Protein AF-A0A6G1CL90-F1 (afdb_monomer)

Foldseek 3Di:
DCVVVVHDDPVVPDDDPDQWDDDPQWIQHPVGIHGDVVLVVCLVPQPDDPALVSLVVSCVSVVVVVVVPPPVCVVCVVSPVPSCDDDDDDPPDPQDPDWQQEKEWEKDAPADQDPQFGIWIWIATSHVRDIDTFTDHPPDALVNVVVSCCVPRCVPPNQHQEYEYEPPCSCVDPVNVVVCVVRNYHYHYDPHDDPPPDDDDDD

Nearest PDB structures (foldseek):
  3o4n-assembly1_B  TM=8.618E-01  e=1.257E-06  Rous sarcoma virus
  5ejk-assembly1_B  TM=8.607E-01  e=2.686E-06  Rous sarcoma virus - Prague C
  5ejk-assembly1_H  TM=5.866E-01  e=5.656E-08  Rous sarcoma virus - Prague C
  1asu-assembly1_A-2  TM=7.132E-01  e=1.339E-06  Avian sarcoma virus
  7pel-assembly1_E  TM=7.605E-01  e=3.376E-05  Simian T-lymphotropic virus 1

Mean predicted aligned error: 16.3 Å

Secondary structure (DSSP, 8-state):
-TGGGT----GGG---S-SEEEETTEEEETTEEEE-HHHHHHHHTPPP--SHHHHHHHHHHHHHTGGGSTTHHHHHHHHHHSS---SSS-PPP----STTSEEEEEEE-S---BTTB-EEEEEEETTT--EEEEEE-SS--HHHHHHHHIIIIIHHH---SEEEE---HHHHSHHHHHHHHHTTPEEEEPPP-----------

Sequence (203 aa):
MLRQHRLFVKRSKCAFGVDSVSYLGHIISEAGVAMDPAKVQAIHDWPQLRSARAVRGFLGLAGYYRKFVHNYGSIAAPLTSEHLHPAGLLLPLPIPTTVWTDVGLDFVEALPRVRGKSVILTVVDRFSKYCHFIPLAHPYTAESVAQAFFADIVRLHGVPQSMVSDRDPIFTSTFWRELMRLMGTRLHMTSAFHPQYNAGMQH

Structure (mmCIF, N/CA/C/O backbone):
data_AF-A0A6G1CL90-F1
#
_entry.id   AF-A0A6G1CL90-F1
#
loop_
_atom_site.group_PDB
_atom_site.id
_atom_site.type_symbol
_atom_site.label_atom_id
_atom_site.label_alt_id
_atom_site.label_comp_id
_atom_site.label_asym_id
_atom_site.label_entity_id
_atom_site.label_seq_id
_atom_site.pdbx_PDB_ins_code
_atom_site.Cartn_x
_atom_site.Cartn_y
_atom_site.Cartn_z
_atom_site.occupancy
_atom_site.B_iso_or_equiv
_atom_site.auth_seq_id
_atom_site.auth_comp_id
_atom_site.auth_asym_id
_atom_site.auth_atom_id
_atom_site.pdbx_PDB_model_num
ATOM 1 N N . MET A 1 1 ? -16.249 26.151 -22.203 1.00 47.47 1 MET A N 1
ATOM 2 C CA . MET A 1 1 ? -16.216 25.085 -21.173 1.00 47.47 1 MET A CA 1
ATOM 3 C C . MET A 1 1 ? -15.217 25.317 -20.027 1.00 47.47 1 MET A C 1
ATOM 5 O O . MET A 1 1 ? -15.683 25.562 -18.923 1.00 47.47 1 MET A O 1
ATOM 9 N N . LEU A 1 2 ? -13.886 25.304 -20.231 1.00 44.62 2 LEU A N 1
ATOM 10 C CA . LEU A 1 2 ? -12.898 25.424 -19.125 1.00 44.62 2 LEU A CA 1
ATOM 11 C C . LEU A 1 2 ? -12.907 26.791 -18.404 1.00 44.62 2 LEU A C 1
ATOM 13 O O . LEU A 1 2 ? -12.882 26.851 -17.177 1.00 44.62 2 LEU A O 1
ATOM 17 N N . ARG A 1 3 ? -13.034 27.896 -19.157 1.00 47.84 3 ARG A N 1
ATOM 18 C CA . ARG A 1 3 ? -13.137 29.261 -18.596 1.00 47.84 3 ARG A CA 1
ATOM 19 C C . ARG A 1 3 ? -14.436 29.522 -17.822 1.00 47.84 3 ARG A C 1
ATOM 21 O O . ARG A 1 3 ? -14.415 30.293 -16.873 1.00 47.84 3 ARG A O 1
ATOM 28 N N . GLN A 1 4 ? -15.535 28.854 -18.184 1.00 54.91 4 GLN A N 1
ATOM 29 C CA . GLN A 1 4 ? -16.827 28.990 -17.492 1.00 54.91 4 GLN A CA 1
ATOM 30 C C . GLN A 1 4 ? -16.819 28.370 -16.086 1.00 54.91 4 GLN A C 1
ATOM 32 O O . GLN A 1 4 ? -17.609 28.779 -15.248 1.00 54.91 4 GLN A O 1
ATOM 37 N N . HIS A 1 5 ? -15.895 27.442 -15.809 1.00 50.50 5 HIS A N 1
ATOM 38 C CA . HIS A 1 5 ? -15.769 26.763 -14.513 1.00 50.50 5 HIS A CA 1
ATOM 39 C C . HIS A 1 5 ? -14.530 27.210 -13.716 1.00 50.50 5 HIS A C 1
ATOM 41 O O . HIS A 1 5 ? -14.128 26.530 -12.777 1.00 50.50 5 HIS A O 1
ATOM 47 N N . ARG A 1 6 ? -13.894 28.335 -14.093 1.00 49.59 6 ARG A N 1
ATOM 48 C CA . ARG A 1 6 ? -12.658 28.861 -13.466 1.00 49.59 6 ARG A CA 1
ATOM 49 C C . ARG A 1 6 ? -11.524 27.823 -13.351 1.00 49.59 6 ARG A C 1
ATOM 51 O O . ARG A 1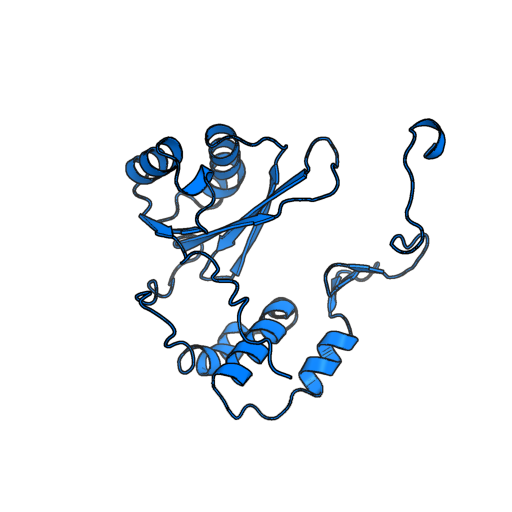 6 ? -10.725 27.872 -12.420 1.00 49.59 6 ARG A O 1
ATOM 58 N N . LEU A 1 7 ? -11.430 26.893 -14.303 1.00 42.41 7 LEU A N 1
ATOM 59 C CA . LEU A 1 7 ? -10.340 25.919 -14.365 1.00 42.41 7 LEU A CA 1
ATOM 60 C C . LEU A 1 7 ? -9.183 26.499 -15.186 1.00 42.41 7 LEU A C 1
ATOM 62 O O . LEU A 1 7 ? -9.343 26.824 -16.365 1.00 42.41 7 LEU A O 1
ATOM 66 N N . PHE A 1 8 ? -8.012 26.626 -14.560 1.00 49.09 8 PHE A N 1
ATOM 67 C CA . PHE A 1 8 ? -6.801 27.159 -15.184 1.00 49.09 8 PHE A CA 1
ATOM 68 C C . PHE A 1 8 ? -5.861 26.016 -15.576 1.00 49.09 8 PHE A C 1
ATOM 70 O O . PHE A 1 8 ? -5.347 25.290 -14.729 1.00 49.09 8 PHE A O 1
ATOM 77 N N . VAL A 1 9 ? -5.634 25.857 -16.880 1.00 42.56 9 VAL A N 1
ATOM 78 C CA . VAL A 1 9 ? -4.706 24.861 -17.429 1.00 42.56 9 VAL A CA 1
ATOM 79 C C . VAL A 1 9 ? -3.292 25.431 -17.416 1.00 42.56 9 VAL A C 1
ATOM 81 O O . VAL A 1 9 ? -3.012 26.437 -18.071 1.00 42.56 9 VAL A O 1
ATOM 84 N N . LYS A 1 10 ? -2.368 24.761 -16.721 1.00 45.81 10 LYS A N 1
ATOM 85 C CA . LYS A 1 10 ? -0.936 25.045 -16.840 1.00 45.81 10 LYS A CA 1
ATOM 86 C C . LYS A 1 10 ? -0.426 24.404 -18.130 1.00 45.81 10 LYS A C 1
ATOM 88 O O . LYS A 1 10 ? -0.060 23.236 -18.131 1.00 45.81 10 LYS A O 1
ATOM 93 N N . ARG A 1 11 ? -0.406 25.171 -19.226 1.00 49.81 11 ARG A N 1
ATOM 94 C CA . ARG A 1 11 ? -0.031 24.682 -20.570 1.00 49.81 11 ARG A CA 1
ATOM 95 C C . ARG A 1 11 ? 1.300 23.921 -20.607 1.00 49.81 11 ARG A C 1
ATOM 97 O O . ARG A 1 11 ? 1.400 22.945 -21.328 1.00 49.81 11 ARG A O 1
ATOM 104 N N . SER A 1 12 ? 2.280 24.292 -19.781 1.00 48.69 12 SER A N 1
ATOM 105 C CA . SER A 1 12 ? 3.572 23.590 -19.699 1.00 48.69 12 SER A CA 1
ATOM 106 C C . SER A 1 12 ? 3.524 22.197 -19.058 1.00 48.69 12 SER A C 1
ATOM 108 O O . SER A 1 12 ? 4.535 21.507 -19.036 1.00 48.69 12 SER A O 1
ATOM 110 N N . LYS A 1 13 ? 2.377 21.783 -18.510 1.00 49.31 13 LYS A N 1
ATOM 111 C CA . LYS A 1 13 ? 2.163 20.459 -17.907 1.00 49.31 13 LYS A CA 1
ATOM 112 C C . LYS A 1 13 ? 1.062 19.654 -18.602 1.00 49.31 13 LYS A C 1
ATOM 114 O O . LYS A 1 13 ? 0.668 18.611 -18.090 1.00 49.31 13 LYS A O 1
ATOM 119 N N . CYS A 1 14 ? 0.530 20.140 -19.721 1.00 45.25 14 CYS A N 1
ATOM 120 C CA . CYS A 1 14 ? -0.578 19.496 -20.412 1.00 45.25 14 CYS A CA 1
ATOM 121 C C . CYS A 1 14 ? -0.230 19.320 -21.888 1.00 45.25 14 CYS A C 1
ATOM 123 O O . CYS A 1 14 ? -0.003 20.304 -22.586 1.00 45.25 14 CYS A O 1
ATOM 125 N N . ALA A 1 15 ? -0.225 18.073 -22.350 1.00 57.81 15 ALA A N 1
ATOM 126 C CA . ALA A 1 15 ? 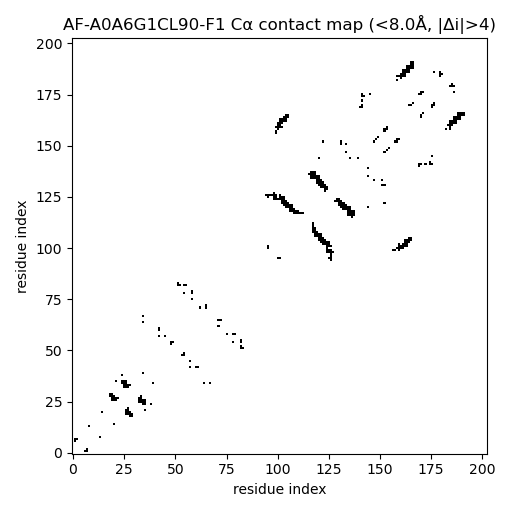-0.153 17.740 -23.763 1.00 57.81 15 ALA A CA 1
ATOM 127 C C . ALA A 1 15 ? -1.570 17.421 -24.259 1.00 57.81 15 ALA A C 1
ATOM 129 O O . ALA A 1 15 ? -2.297 16.669 -23.612 1.00 57.81 15 ALA A O 1
ATOM 130 N N . PHE A 1 16 ? -1.978 18.029 -25.3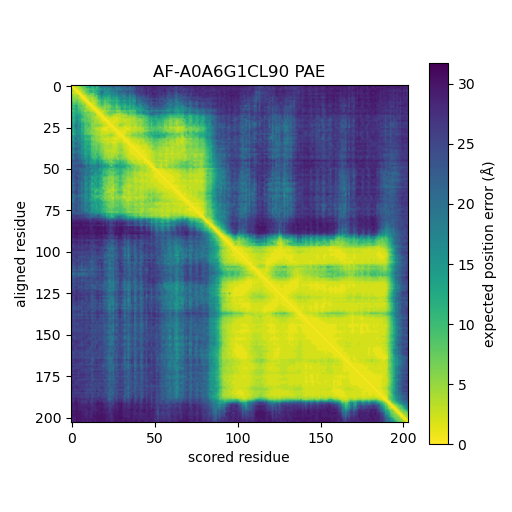71 1.00 65.50 16 PHE A N 1
ATOM 131 C CA . PHE A 1 16 ? -3.291 17.827 -25.984 1.00 65.50 16 PHE A CA 1
ATOM 132 C C . PHE A 1 16 ? -3.097 17.476 -27.456 1.00 65.50 16 PHE A C 1
ATOM 134 O O . PHE A 1 16 ? -2.276 18.111 -28.111 1.00 65.50 16 PHE A O 1
ATOM 141 N N . GLY A 1 17 ? -3.859 16.502 -27.964 1.00 58.53 17 GLY A N 1
ATOM 142 C CA . GLY A 1 17 ? -3.786 16.089 -29.372 1.00 58.53 17 GLY A CA 1
ATOM 143 C C . GLY A 1 17 ? -2.435 15.490 -29.772 1.00 58.53 17 GLY A C 1
ATOM 144 O O . GLY A 1 17 ? -1.981 15.730 -30.882 1.00 58.53 17 GLY A O 1
ATOM 145 N N . VAL A 1 18 ? -1.775 14.781 -28.852 1.00 67.00 18 VAL A N 1
ATOM 146 C CA . VAL A 1 18 ? -0.500 14.096 -29.098 1.00 67.00 18 VAL A CA 1
ATOM 147 C C . VAL A 1 18 ? -0.717 12.588 -29.129 1.00 67.00 18 VAL A C 1
ATOM 149 O O . VAL A 1 18 ? -1.474 12.062 -28.314 1.00 67.00 18 VAL A O 1
ATOM 152 N N . ASP A 1 19 ? -0.013 11.898 -30.023 1.00 70.19 19 ASP A N 1
ATOM 153 C CA . ASP A 1 19 ? -0.125 10.439 -30.190 1.00 70.19 19 ASP A CA 1
ATOM 154 C C . ASP A 1 19 ? 0.569 9.657 -29.063 1.00 70.19 19 ASP A C 1
ATOM 156 O O . ASP A 1 19 ? 0.353 8.459 -28.874 1.00 70.19 19 ASP A O 1
ATOM 160 N N . SER A 1 20 ? 1.416 10.339 -28.285 1.00 68.44 20 SER A N 1
ATOM 161 C CA . SER A 1 20 ? 2.041 9.787 -27.088 1.00 68.44 20 SER A CA 1
ATOM 162 C C . SER A 1 20 ? 2.334 10.863 -26.041 1.00 68.44 20 SER A C 1
ATOM 164 O O . SER A 1 20 ? 2.584 12.026 -26.367 1.00 68.44 20 SER A O 1
ATOM 166 N N . VAL A 1 21 ? 2.306 10.483 -24.762 1.00 75.00 21 VAL A N 1
ATOM 167 C CA . VAL A 1 21 ? 2.607 11.378 -23.636 1.00 75.00 21 VAL A CA 1
ATOM 168 C C . VAL A 1 21 ? 3.487 10.683 -22.599 1.00 75.00 21 VAL A C 1
ATOM 170 O O . VAL A 1 21 ? 3.255 9.526 -22.251 1.00 75.00 21 VAL A O 1
ATOM 173 N N . SER A 1 22 ? 4.490 11.399 -22.080 1.00 61.56 22 SER A N 1
ATOM 174 C CA . SER A 1 22 ? 5.247 10.940 -20.911 1.00 61.56 22 SER A CA 1
ATOM 175 C C . SER A 1 22 ? 4.424 11.170 -19.646 1.00 61.56 22 SER A C 1
ATOM 177 O O . SER A 1 22 ? 4.001 12.292 -19.353 1.00 61.56 22 SER A O 1
ATOM 179 N N . TYR A 1 23 ? 4.181 10.104 -18.892 1.00 60.88 23 TYR A N 1
ATOM 180 C CA . TYR A 1 23 ? 3.419 10.139 -17.655 1.00 60.88 23 TYR A CA 1
ATOM 181 C C . TYR A 1 23 ? 4.019 9.168 -16.645 1.00 60.88 23 TYR A C 1
ATOM 183 O O . TYR A 1 23 ? 4.091 7.969 -16.900 1.00 60.88 23 TYR A O 1
ATOM 191 N N . LEU A 1 24 ? 4.454 9.705 -15.497 1.00 66.38 24 LEU A N 1
ATOM 192 C CA . LEU A 1 24 ? 5.069 8.945 -14.402 1.00 66.38 24 LEU A CA 1
ATOM 193 C C . LEU A 1 24 ? 6.126 7.951 -14.921 1.00 66.38 24 LEU A C 1
ATOM 195 O O . LEU A 1 24 ? 5.971 6.754 -14.745 1.00 66.38 24 LEU A O 1
ATOM 199 N N . GLY A 1 25 ? 7.157 8.424 -15.631 1.00 62.66 25 GLY A N 1
ATOM 200 C CA . GLY A 1 25 ? 8.274 7.574 -16.082 1.00 62.66 25 GLY A CA 1
ATOM 201 C C . GLY A 1 25 ? 7.930 6.519 -17.145 1.00 62.66 25 GLY A C 1
ATOM 202 O O . GLY A 1 25 ? 8.743 5.626 -17.402 1.00 62.66 25 GLY A O 1
ATOM 203 N N . HIS A 1 26 ? 6.750 6.611 -17.757 1.00 69.12 26 HIS A N 1
ATOM 204 C CA . HIS A 1 26 ? 6.289 5.764 -18.852 1.00 69.12 26 HIS A CA 1
ATOM 205 C C . HIS A 1 26 ? 5.840 6.611 -20.041 1.00 69.12 26 HIS A C 1
ATOM 207 O O . HIS A 1 26 ? 5.452 7.766 -19.872 1.00 69.12 26 HIS A O 1
ATOM 213 N N . ILE A 1 27 ? 5.836 6.014 -21.230 1.00 74.88 27 ILE A N 1
ATOM 214 C CA . ILE A 1 27 ? 5.185 6.583 -22.412 1.00 74.88 27 ILE A CA 1
ATOM 215 C C . ILE A 1 27 ? 3.822 5.921 -22.559 1.00 74.88 27 ILE A C 1
ATOM 217 O O . ILE A 1 27 ? 3.728 4.697 -22.554 1.00 74.88 27 ILE A O 1
ATOM 221 N N . ILE A 1 28 ? 2.768 6.719 -22.664 1.00 74.75 28 ILE A N 1
ATOM 222 C CA . ILE A 1 28 ? 1.410 6.239 -22.920 1.00 74.75 28 ILE A CA 1
ATOM 223 C C . ILE A 1 28 ? 1.045 6.633 -24.348 1.00 74.75 28 ILE A C 1
ATOM 225 O O . ILE A 1 28 ? 1.108 7.817 -24.679 1.00 74.75 28 ILE A O 1
ATOM 229 N N . SER A 1 29 ? 0.677 5.656 -25.172 1.00 76.06 29 SER A N 1
ATOM 230 C CA . SER A 1 29 ? 0.197 5.840 -26.546 1.00 76.06 29 SER A CA 1
ATOM 231 C C . SER A 1 29 ? -0.987 4.913 -26.838 1.00 76.06 29 SER A C 1
ATOM 233 O O . SER A 1 29 ? -1.404 4.130 -25.981 1.00 76.06 29 SER A O 1
ATOM 235 N N . GLU A 1 30 ? -1.524 4.975 -28.058 1.00 60.62 30 GLU A N 1
ATOM 236 C CA . GLU A 1 30 ? -2.559 4.043 -28.531 1.00 60.62 30 GLU A CA 1
ATOM 237 C C . GLU A 1 30 ? -2.104 2.572 -28.470 1.00 60.62 30 GLU A C 1
ATOM 239 O O . GLU A 1 30 ? -2.900 1.684 -28.175 1.00 60.62 30 GLU A O 1
ATOM 244 N N . ALA A 1 31 ? -0.804 2.313 -28.646 1.00 66.31 31 ALA A N 1
ATOM 245 C CA . ALA A 1 31 ? -0.214 0.978 -28.531 1.00 66.31 31 ALA A CA 1
ATOM 246 C C . ALA A 1 31 ? -0.094 0.476 -27.075 1.00 66.31 31 ALA A C 1
ATOM 248 O O . ALA A 1 31 ? 0.310 -0.664 -26.842 1.00 66.31 31 ALA A O 1
ATOM 249 N N . GLY A 1 32 ? -0.434 1.312 -26.088 1.00 69.75 32 GLY A N 1
ATOM 250 C CA . GLY A 1 32 ? -0.415 0.986 -24.667 1.00 69.75 32 GLY A CA 1
ATOM 251 C C . GLY A 1 32 ? 0.657 1.741 -23.880 1.00 69.75 32 GLY A C 1
ATOM 252 O O . GLY A 1 32 ? 1.065 2.850 -24.221 1.00 69.75 32 GLY A O 1
ATOM 253 N N . VAL A 1 33 ? 1.083 1.149 -22.762 1.00 75.31 33 VAL A N 1
ATOM 254 C CA . VAL A 1 33 ? 2.095 1.737 -21.872 1.00 75.31 33 VAL A CA 1
ATOM 255 C C . VAL A 1 33 ? 3.460 1.164 -22.228 1.00 75.31 33 VAL A C 1
ATOM 257 O O . VAL A 1 33 ? 3.632 -0.048 -22.193 1.00 75.31 33 VAL A O 1
ATOM 260 N N . ALA A 1 34 ? 4.440 2.019 -22.492 1.00 74.06 34 ALA A N 1
ATOM 261 C CA . ALA A 1 34 ? 5.821 1.660 -22.783 1.00 74.06 34 ALA A CA 1
ATOM 262 C C . ALA A 1 34 ? 6.794 2.262 -21.753 1.00 74.06 34 ALA A C 1
ATOM 264 O O . ALA A 1 34 ? 6.453 3.149 -20.960 1.00 74.06 34 ALA A O 1
ATOM 265 N N . MET A 1 35 ? 8.025 1.752 -21.736 1.00 75.25 35 MET A N 1
ATOM 266 C CA . MET A 1 35 ? 9.107 2.325 -20.934 1.00 75.25 35 MET A CA 1
ATOM 267 C C . MET A 1 35 ? 9.535 3.676 -21.507 1.00 75.25 35 MET A C 1
ATOM 269 O O . MET A 1 35 ? 9.551 3.850 -22.722 1.00 75.25 35 MET A O 1
ATOM 273 N N . ASP A 1 36 ? 9.899 4.619 -20.639 1.00 76.75 36 ASP A N 1
ATOM 274 C CA . ASP A 1 36 ? 10.521 5.869 -21.076 1.00 76.75 36 ASP A CA 1
ATOM 275 C C . ASP A 1 36 ? 11.903 5.568 -21.695 1.00 76.75 36 ASP A C 1
ATOM 277 O O . ASP A 1 36 ? 12.772 5.045 -20.986 1.00 76.75 36 ASP A O 1
ATOM 281 N N . PRO A 1 37 ? 12.136 5.884 -22.986 1.00 72.88 37 PRO A N 1
ATOM 282 C CA . PRO A 1 37 ? 13.404 5.608 -23.658 1.00 72.88 37 PRO A CA 1
ATOM 283 C C . PRO A 1 37 ? 14.615 6.203 -22.937 1.00 72.88 37 PRO A C 1
ATOM 285 O O . PRO A 1 37 ? 15.663 5.567 -22.894 1.00 72.88 37 PRO A O 1
ATOM 288 N N . ALA A 1 38 ? 14.479 7.370 -22.297 1.00 69.38 38 ALA A N 1
ATOM 289 C CA . ALA A 1 38 ? 15.574 7.989 -21.551 1.00 69.38 38 ALA A CA 1
ATOM 290 C C . ALA A 1 38 ? 15.954 7.172 -20.306 1.00 69.38 38 ALA A C 1
ATOM 292 O O . ALA A 1 38 ? 17.115 7.119 -19.904 1.00 69.38 38 ALA A O 1
ATOM 293 N N . LYS A 1 39 ? 14.977 6.501 -19.691 1.00 67.69 39 LYS A N 1
ATOM 294 C CA . LYS A 1 39 ? 15.192 5.642 -18.522 1.00 67.69 39 LYS A CA 1
ATOM 295 C C . LYS A 1 39 ? 15.719 4.265 -18.916 1.00 67.69 39 LYS A C 1
ATOM 297 O O . LYS A 1 39 ? 16.541 3.720 -18.186 1.00 67.69 39 LYS A O 1
ATOM 302 N N . VAL A 1 40 ? 15.306 3.743 -20.073 1.00 72.50 40 VAL A N 1
ATOM 303 C CA . VAL A 1 40 ? 15.911 2.548 -20.685 1.00 72.50 40 VAL A CA 1
ATOM 304 C C . VAL A 1 40 ? 17.377 2.815 -21.021 1.00 72.50 40 VAL A C 1
ATOM 306 O O . VAL A 1 40 ? 18.241 2.020 -20.662 1.00 72.50 40 VAL A O 1
ATOM 309 N N . GLN A 1 41 ? 17.670 3.970 -21.618 1.00 70.62 41 GLN A N 1
ATOM 310 C CA . GLN A 1 41 ? 19.035 4.380 -21.928 1.00 70.62 41 GLN A CA 1
ATOM 311 C C . GLN A 1 41 ? 19.882 4.528 -20.658 1.00 70.62 41 GLN A C 1
ATOM 313 O O . GLN A 1 41 ? 21.000 4.035 -20.605 1.00 70.62 41 GLN A O 1
ATOM 318 N N . ALA A 1 42 ? 19.325 5.093 -19.583 1.00 68.50 42 ALA A N 1
ATOM 319 C CA . ALA A 1 42 ? 20.019 5.169 -18.297 1.00 68.50 42 ALA A CA 1
ATOM 320 C C . ALA A 1 42 ? 20.360 3.788 -17.702 1.00 68.50 42 ALA A C 1
ATOM 322 O O . ALA A 1 42 ? 21.370 3.663 -17.019 1.00 68.50 42 ALA A O 1
ATOM 323 N N . ILE A 1 43 ? 19.538 2.758 -17.944 1.00 69.31 43 ILE A N 1
ATOM 324 C CA . ILE A 1 43 ? 19.842 1.371 -17.550 1.00 69.31 43 ILE A CA 1
ATOM 325 C C . ILE A 1 43 ? 20.971 0.803 -18.416 1.00 69.31 43 ILE A C 1
ATOM 327 O O . ILE A 1 43 ? 21.853 0.129 -17.889 1.00 69.31 43 ILE A O 1
ATOM 331 N N . HIS A 1 44 ? 20.952 1.079 -19.721 1.00 71.69 44 HIS A N 1
ATOM 332 C CA . HIS A 1 44 ? 21.994 0.648 -20.654 1.00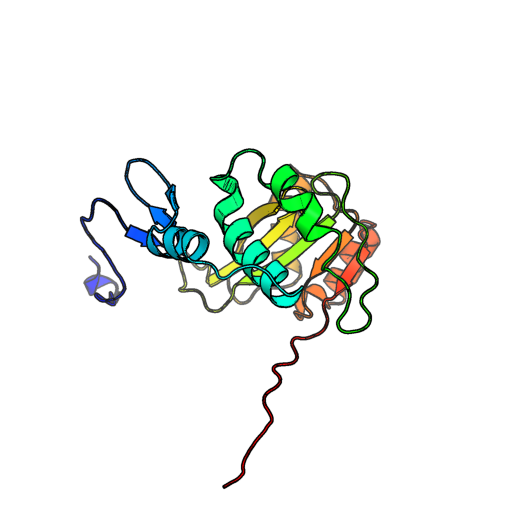 71.69 44 HIS A CA 1
ATOM 333 C C . HIS A 1 44 ? 23.355 1.283 -20.330 1.00 71.69 44 HIS A C 1
ATOM 335 O O . HIS A 1 44 ? 24.372 0.596 -20.300 1.00 71.69 44 HIS A O 1
ATOM 341 N N . ASP A 1 45 ? 23.361 2.575 -20.011 1.00 76.06 45 ASP A N 1
ATOM 342 C CA . ASP A 1 45 ? 24.571 3.351 -19.719 1.00 76.06 45 ASP A CA 1
ATOM 343 C C . ASP A 1 45 ? 24.985 3.263 -18.243 1.00 76.06 45 ASP A C 1
ATOM 345 O O . ASP A 1 45 ? 25.862 3.998 -17.777 1.00 76.06 45 ASP A O 1
ATOM 349 N N . TRP A 1 46 ? 24.334 2.385 -17.476 1.00 71.31 46 TRP A N 1
ATOM 350 C CA . TRP A 1 46 ? 24.566 2.287 -16.047 1.00 71.31 46 TRP A CA 1
ATOM 351 C C . TRP A 1 46 ? 26.001 1.814 -15.769 1.00 71.31 46 TRP A C 1
ATOM 353 O O . TRP A 1 46 ? 26.449 0.808 -16.327 1.00 71.31 46 TRP A O 1
ATOM 363 N N . PRO A 1 47 ? 26.745 2.497 -14.880 1.00 73.25 47 PRO A N 1
ATOM 364 C CA . PRO A 1 47 ? 28.126 2.135 -14.599 1.00 73.25 47 PRO A CA 1
ATOM 365 C C . PRO A 1 47 ? 28.215 0.748 -13.953 1.00 73.25 47 PRO A C 1
ATOM 367 O O . PRO A 1 47 ? 27.330 0.330 -13.203 1.00 73.25 47 PRO A O 1
ATOM 370 N N . GLN A 1 48 ? 29.326 0.048 -14.195 1.00 75.25 48 GLN A N 1
ATOM 371 C CA . GLN A 1 48 ? 29.558 -1.292 -13.657 1.00 75.25 48 GLN A CA 1
ATOM 372 C C . GLN A 1 48 ? 29.331 -1.335 -12.134 1.00 75.25 48 GLN A C 1
ATOM 374 O O . GLN A 1 48 ? 29.897 -0.544 -11.372 1.00 75.25 48 GLN A O 1
ATOM 379 N N . LEU A 1 49 ? 28.494 -2.272 -11.683 1.00 72.12 49 LEU A N 1
ATOM 380 C CA . LEU A 1 49 ? 28.054 -2.372 -10.292 1.00 72.12 49 LEU A CA 1
ATOM 381 C C . LEU A 1 49 ? 29.195 -2.880 -9.396 1.00 72.12 49 LEU A C 1
ATOM 383 O O . LEU A 1 49 ? 29.438 -4.078 -9.311 1.00 72.12 49 LEU A O 1
ATOM 387 N N . ARG A 1 50 ? 29.903 -1.965 -8.723 1.00 74.56 50 ARG A N 1
ATOM 388 C CA . ARG A 1 50 ? 31.041 -2.288 -7.831 1.00 74.56 50 ARG A CA 1
ATOM 389 C C . ARG A 1 50 ? 30.734 -2.166 -6.336 1.00 74.56 50 ARG A C 1
ATOM 391 O O . ARG A 1 50 ? 31.628 -2.313 -5.512 1.00 74.56 50 ARG A O 1
ATOM 398 N N . SER A 1 51 ? 29.493 -1.843 -5.965 1.00 64.88 51 SER A N 1
ATOM 399 C CA . SER A 1 51 ? 29.103 -1.693 -4.558 1.00 64.88 51 SER A CA 1
ATOM 400 C C . SER A 1 51 ? 27.647 -2.067 -4.306 1.00 64.88 51 SER A C 1
ATOM 402 O O . SER A 1 51 ? 26.787 -1.874 -5.166 1.00 64.88 51 SER A O 1
ATOM 404 N N . ALA A 1 52 ? 27.345 -2.488 -3.075 1.00 60.09 52 ALA A N 1
ATOM 405 C CA . ALA A 1 52 ? 25.980 -2.768 -2.625 1.00 60.09 52 ALA A CA 1
ATOM 406 C C . ALA A 1 52 ? 25.023 -1.576 -2.831 1.00 60.09 52 ALA A C 1
ATOM 408 O O . ALA A 1 52 ? 23.853 -1.753 -3.159 1.00 60.09 52 ALA A O 1
ATOM 409 N N . ARG A 1 53 ? 25.514 -0.337 -2.677 1.00 57.31 53 ARG A N 1
ATOM 410 C CA . ARG A 1 53 ? 24.728 0.881 -2.939 1.00 57.31 53 ARG A CA 1
ATOM 411 C C . ARG A 1 53 ? 24.381 1.022 -4.421 1.00 57.31 53 ARG A C 1
ATOM 413 O O . ARG A 1 53 ? 23.240 1.353 -4.732 1.00 57.31 53 ARG A O 1
ATOM 420 N N . ALA A 1 54 ? 25.337 0.754 -5.309 1.00 60.75 54 ALA A N 1
ATOM 421 C CA . ALA A 1 54 ? 25.111 0.785 -6.750 1.00 60.75 54 ALA A CA 1
ATOM 422 C C . ALA A 1 54 ? 24.122 -0.307 -7.182 1.00 60.75 54 ALA A C 1
ATOM 424 O O . ALA A 1 54 ? 23.203 -0.016 -7.944 1.00 60.75 54 ALA A O 1
ATOM 425 N N . VAL A 1 55 ? 24.248 -1.521 -6.630 1.00 70.75 55 VAL A N 1
ATOM 426 C CA . VAL A 1 55 ? 23.315 -2.632 -6.887 1.00 70.75 55 VAL A CA 1
ATOM 427 C C . VAL A 1 55 ? 21.898 -2.272 -6.444 1.00 70.75 55 VAL A C 1
ATOM 429 O O . VAL A 1 55 ? 20.958 -2.436 -7.214 1.00 70.75 55 VAL A O 1
ATOM 432 N N . ARG A 1 56 ? 21.724 -1.700 -5.245 1.00 68.00 56 ARG A N 1
ATOM 433 C CA . ARG A 1 56 ? 20.405 -1.251 -4.764 1.00 68.00 56 ARG A CA 1
ATOM 434 C C . ARG A 1 56 ? 19.801 -0.148 -5.637 1.00 68.00 56 ARG A C 1
ATOM 436 O O . ARG A 1 56 ? 18.610 -0.200 -5.929 1.00 68.00 56 ARG A O 1
ATOM 443 N N . GLY A 1 57 ? 20.607 0.823 -6.073 1.00 65.06 57 GLY A N 1
ATOM 444 C CA . GLY A 1 57 ? 20.160 1.878 -6.991 1.00 65.06 57 GLY A CA 1
ATOM 445 C C . GLY A 1 57 ? 19.705 1.321 -8.342 1.00 65.06 57 GLY A C 1
ATOM 446 O O . GLY A 1 57 ? 18.633 1.680 -8.828 1.00 65.06 57 GLY A O 1
ATOM 447 N N . PHE A 1 58 ? 20.473 0.381 -8.895 1.00 76.12 58 PHE A N 1
ATOM 448 C CA . PHE A 1 58 ? 20.138 -0.314 -10.133 1.00 76.12 58 PHE A CA 1
ATOM 449 C C . PHE A 1 58 ? 18.862 -1.150 -9.999 1.00 76.12 58 PHE A C 1
ATOM 451 O O . PHE A 1 58 ? 17.957 -1.009 -10.813 1.00 76.12 58 PHE A O 1
ATOM 458 N N . LEU A 1 59 ? 18.738 -1.964 -8.945 1.00 75.25 59 LEU A N 1
ATOM 459 C CA . LEU A 1 59 ? 17.548 -2.786 -8.697 1.00 75.25 59 LEU A CA 1
ATOM 460 C C . LEU A 1 59 ? 16.287 -1.946 -8.466 1.00 75.25 59 LEU A C 1
ATOM 462 O O . LEU A 1 59 ? 15.199 -2.377 -8.843 1.00 75.25 59 LEU A O 1
ATOM 466 N N . GLY A 1 60 ? 16.418 -0.752 -7.883 1.00 70.62 60 GLY A N 1
ATOM 467 C CA . GLY A 1 60 ? 15.316 0.203 -7.766 1.00 70.62 60 GLY A CA 1
ATOM 468 C C . GLY A 1 60 ? 14.837 0.706 -9.130 1.00 70.62 60 GLY A C 1
ATOM 469 O O . GLY A 1 60 ? 13.637 0.691 -9.403 1.00 70.62 60 GLY A O 1
ATOM 470 N N . LEU A 1 61 ? 15.767 1.095 -10.008 1.00 69.38 61 LEU A N 1
ATOM 471 C CA . LEU A 1 61 ? 15.448 1.571 -11.357 1.00 69.38 61 LEU A CA 1
ATOM 472 C C . LEU A 1 61 ? 14.946 0.445 -12.274 1.00 69.38 61 LEU A C 1
ATOM 474 O O . LEU A 1 61 ? 13.930 0.602 -12.942 1.00 69.38 61 LEU A O 1
ATOM 478 N N . ALA A 1 62 ? 15.616 -0.704 -12.294 1.00 73.06 62 ALA A N 1
ATOM 479 C CA . ALA A 1 62 ? 15.221 -1.852 -13.105 1.00 73.06 62 ALA A CA 1
ATOM 480 C C . ALA A 1 62 ? 13.910 -2.478 -1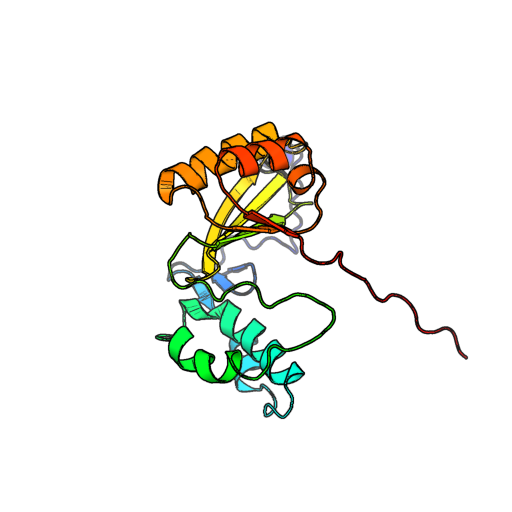2.593 1.00 73.06 62 ALA A C 1
ATOM 482 O O . ALA A 1 62 ? 13.026 -2.831 -13.374 1.00 73.06 62 ALA A O 1
ATOM 483 N N . GLY A 1 63 ? 13.721 -2.514 -11.270 1.00 71.94 63 GLY A N 1
ATOM 484 C CA . GLY A 1 63 ? 12.507 -3.012 -10.626 1.00 71.94 63 GLY A CA 1
ATOM 485 C C . GLY A 1 63 ? 11.269 -2.169 -10.927 1.00 71.94 63 GLY A C 1
ATOM 486 O O . GLY A 1 63 ? 10.161 -2.709 -10.942 1.00 71.94 63 GLY A O 1
ATOM 487 N N . TYR A 1 64 ? 11.450 -0.881 -11.228 1.00 72.25 64 TYR A N 1
ATOM 488 C CA . TYR A 1 64 ? 10.392 0.015 -11.696 1.00 72.25 64 TYR A CA 1
ATOM 489 C C . TYR A 1 64 ? 9.803 -0.427 -13.048 1.00 72.25 64 TYR A C 1
ATOM 491 O O . TYR A 1 64 ? 8.600 -0.308 -13.280 1.00 72.25 64 TYR A O 1
ATOM 499 N N . TYR A 1 65 ? 10.628 -1.019 -13.917 1.00 72.56 65 TYR A N 1
ATOM 500 C CA . TYR A 1 65 ? 10.238 -1.479 -15.252 1.00 72.56 65 TYR A CA 1
ATOM 501 C C . TYR A 1 65 ? 10.004 -2.987 -15.358 1.00 72.56 65 TYR A C 1
ATOM 503 O O . TYR A 1 65 ? 9.761 -3.491 -16.451 1.00 72.56 65 TYR A O 1
ATOM 511 N N . ARG A 1 66 ? 9.991 -3.719 -14.238 1.00 76.38 66 ARG A N 1
ATOM 512 C CA . ARG A 1 66 ? 9.881 -5.188 -14.229 1.00 76.38 66 ARG A CA 1
ATOM 513 C C . ARG A 1 66 ? 8.700 -5.757 -15.025 1.00 76.38 66 ARG A C 1
ATOM 515 O O . ARG A 1 66 ? 8.798 -6.870 -15.517 1.00 76.38 66 ARG A O 1
ATOM 522 N N . LYS A 1 67 ? 7.597 -5.007 -15.177 1.00 73.69 67 LYS A N 1
ATOM 523 C CA . LYS A 1 67 ? 6.424 -5.429 -15.972 1.00 73.69 67 LYS A CA 1
ATOM 524 C C . LYS A 1 67 ? 6.732 -5.601 -17.467 1.00 73.69 67 LYS A C 1
ATOM 526 O O . LYS A 1 67 ? 5.970 -6.251 -18.168 1.00 73.69 67 LYS A O 1
ATOM 531 N N . PHE A 1 68 ? 7.838 -5.024 -17.933 1.00 74.50 68 PHE A N 1
ATOM 532 C CA . PHE A 1 68 ? 8.333 -5.107 -19.306 1.00 74.50 68 PHE A CA 1
ATOM 533 C C . PHE A 1 68 ? 9.497 -6.088 -19.468 1.00 74.50 68 PHE A C 1
ATOM 535 O O . PHE A 1 68 ? 9.950 -6.316 -20.585 1.00 74.50 68 PHE A O 1
ATOM 542 N N . VAL A 1 69 ? 9.996 -6.657 -18.367 1.00 73.75 69 VAL A N 1
ATOM 543 C CA . VAL A 1 69 ? 11.146 -7.561 -18.363 1.00 73.75 69 VAL A CA 1
ATOM 544 C C . VAL A 1 69 ? 10.660 -8.952 -17.984 1.00 73.75 69 VAL A C 1
ATOM 546 O O . VAL A 1 69 ? 10.316 -9.225 -16.832 1.00 73.75 69 VAL A O 1
ATOM 549 N N . HIS A 1 70 ? 10.616 -9.843 -18.971 1.00 70.50 70 HIS A N 1
ATOM 550 C CA . HIS A 1 70 ? 10.200 -11.222 -18.750 1.00 70.50 70 HIS A CA 1
ATOM 551 C C . HIS A 1 70 ? 11.115 -11.900 -17.717 1.00 70.50 70 HIS A C 1
ATOM 553 O O . HIS A 1 70 ? 12.335 -11.760 -17.775 1.00 70.50 70 HIS A O 1
ATOM 559 N N . ASN A 1 71 ? 10.524 -12.609 -16.751 1.00 71.38 71 ASN A N 1
ATOM 560 C CA . ASN A 1 71 ? 11.232 -13.287 -15.658 1.00 71.38 71 ASN A CA 1
ATOM 561 C C . ASN A 1 71 ? 12.154 -12.389 -14.811 1.00 71.38 71 ASN A C 1
ATOM 563 O O . ASN A 1 71 ? 13.106 -12.883 -14.205 1.00 71.38 71 ASN A O 1
ATOM 567 N N . TYR A 1 72 ? 11.854 -11.087 -14.698 1.00 76.25 72 TYR A N 1
ATOM 568 C CA . TYR A 1 72 ? 12.655 -10.149 -13.902 1.00 76.25 72 TYR A CA 1
ATOM 569 C C . TYR A 1 72 ? 12.962 -10.657 -12.487 1.00 76.25 72 TYR A C 1
ATOM 571 O O . TYR A 1 72 ? 14.087 -10.521 -12.021 1.00 76.25 72 TYR A O 1
ATOM 579 N N . GLY A 1 73 ? 11.980 -11.261 -11.807 1.00 68.62 73 GLY A N 1
ATOM 580 C CA . GLY A 1 73 ? 12.160 -11.786 -10.450 1.00 68.62 73 GLY A CA 1
ATOM 581 C C . GLY A 1 73 ? 13.287 -12.817 -10.355 1.00 68.62 73 GLY A C 1
ATOM 582 O O . GLY A 1 73 ? 14.133 -12.713 -9.474 1.00 68.62 73 GLY A O 1
ATOM 583 N N . SER A 1 74 ? 13.350 -13.754 -11.303 1.00 71.25 74 SER A N 1
ATOM 584 C CA . SER A 1 74 ? 14.404 -14.772 -11.374 1.00 71.25 74 SER A CA 1
ATOM 585 C C . SER A 1 74 ? 15.764 -14.172 -11.739 1.00 71.25 74 SER A C 1
ATOM 587 O O . SER A 1 74 ? 16.782 -14.599 -11.206 1.00 71.25 74 SER A O 1
ATOM 589 N N . ILE A 1 75 ? 15.781 -13.152 -12.602 1.00 74.19 75 ILE A N 1
ATOM 590 C CA . ILE A 1 75 ? 17.006 -12.456 -13.032 1.00 74.19 75 ILE A CA 1
ATOM 591 C C . ILE A 1 75 ? 17.585 -11.602 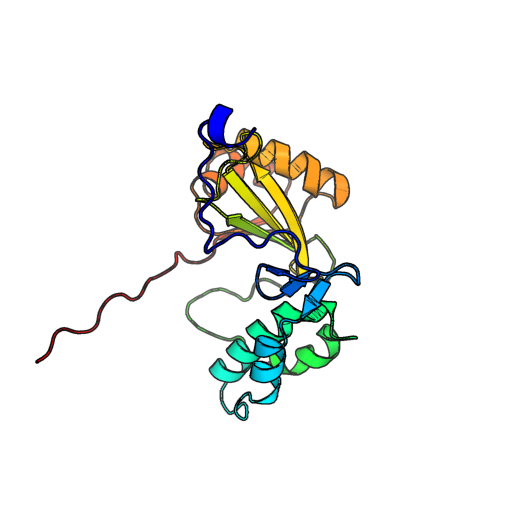-11.890 1.00 74.19 75 ILE A C 1
ATOM 593 O O . ILE A 1 75 ? 18.796 -11.558 -11.690 1.00 74.19 75 ILE A O 1
ATOM 597 N N . ALA A 1 76 ? 16.726 -10.932 -11.120 1.00 77.19 76 ALA A N 1
ATOM 598 C CA . ALA A 1 76 ? 17.121 -10.032 -10.040 1.00 77.19 76 ALA A CA 1
ATOM 599 C C . ALA A 1 76 ? 17.369 -10.747 -8.701 1.00 77.19 76 ALA A C 1
ATOM 601 O O . ALA A 1 76 ? 18.006 -10.169 -7.816 1.00 77.19 76 ALA A O 1
ATOM 602 N N . ALA A 1 77 ? 16.888 -11.985 -8.537 1.00 71.50 77 ALA A N 1
ATOM 603 C CA . ALA A 1 77 ? 17.032 -12.784 -7.319 1.00 71.50 77 ALA A CA 1
ATOM 604 C C . ALA A 1 77 ? 18.468 -12.816 -6.748 1.00 71.50 77 ALA A C 1
ATOM 606 O O . ALA A 1 77 ? 18.626 -12.408 -5.594 1.00 71.50 77 ALA A O 1
ATOM 607 N N . PRO A 1 78 ? 19.520 -13.182 -7.516 1.00 72.50 78 PRO A N 1
ATOM 608 C CA . PRO A 1 78 ? 20.888 -13.257 -6.986 1.00 72.50 78 PRO A CA 1
ATOM 609 C C . PRO A 1 78 ? 21.446 -11.894 -6.549 1.00 72.50 78 PRO A C 1
ATOM 611 O O . PRO A 1 78 ? 22.259 -11.808 -5.636 1.00 72.50 78 PRO A O 1
ATOM 614 N N . LEU A 1 79 ? 20.979 -10.800 -7.157 1.00 67.56 79 LEU A N 1
ATOM 615 C CA . LEU A 1 79 ? 21.407 -9.442 -6.806 1.00 67.56 79 LEU A CA 1
ATOM 616 C C . LEU A 1 79 ? 20.689 -8.903 -5.559 1.00 67.56 79 LEU A C 1
ATOM 618 O O . LEU A 1 79 ? 21.189 -7.984 -4.905 1.00 67.56 79 LEU A O 1
ATOM 622 N N . THR A 1 80 ? 19.525 -9.471 -5.237 1.00 63.66 80 THR A N 1
ATOM 623 C CA . THR A 1 80 ? 18.658 -9.037 -4.135 1.00 63.66 80 THR A CA 1
ATOM 624 C C . THR A 1 80 ? 19.018 -9.732 -2.817 1.00 63.66 80 THR A C 1
ATOM 626 O O . THR A 1 80 ? 18.887 -9.117 -1.760 1.00 63.66 80 THR A O 1
ATOM 629 N N . SER A 1 81 ? 19.509 -10.976 -2.862 1.00 54.03 81 SER A N 1
ATOM 630 C CA . SER A 1 81 ? 19.824 -11.780 -1.671 1.00 54.03 81 SER A CA 1
ATOM 631 C C . SER A 1 81 ? 21.084 -11.339 -0.920 1.00 54.03 81 SER A C 1
ATOM 633 O O . SER A 1 81 ? 21.130 -11.472 0.297 1.00 54.03 81 SER A O 1
ATOM 635 N N . GLU A 1 82 ? 22.090 -10.785 -1.603 1.00 48.59 82 GLU A N 1
ATOM 636 C CA . GLU A 1 82 ? 23.406 -10.518 -0.987 1.00 48.59 82 GLU A CA 1
ATOM 637 C C . GLU A 1 82 ? 23.624 -9.062 -0.534 1.00 48.59 82 GLU A C 1
ATOM 639 O O . GLU A 1 82 ? 24.490 -8.790 0.294 1.00 48.59 82 GLU A O 1
ATOM 644 N N . HIS A 1 83 ? 22.828 -8.098 -1.012 1.00 46.66 83 HIS A N 1
ATOM 645 C CA . HIS A 1 83 ? 23.127 -6.665 -0.838 1.00 46.66 83 HIS A CA 1
ATOM 646 C C . HIS A 1 83 ? 22.188 -5.908 0.115 1.00 46.66 83 HIS A C 1
ATOM 648 O O . HIS A 1 83 ? 22.223 -4.673 0.163 1.00 46.66 83 HIS A O 1
ATOM 654 N N . LEU A 1 84 ? 21.345 -6.600 0.884 1.00 46.06 84 LEU A N 1
ATOM 655 C CA . LEU A 1 84 ? 20.316 -5.989 1.736 1.00 46.06 84 LEU A CA 1
ATOM 656 C C . LEU A 1 84 ? 20.563 -6.115 3.252 1.00 46.06 84 LEU A C 1
ATOM 658 O O . LEU A 1 84 ? 19.598 -6.244 3.983 1.00 46.06 84 LEU A O 1
ATOM 662 N N . HIS A 1 85 ? 21.792 -5.961 3.768 1.00 37.12 85 HIS A N 1
ATOM 663 C CA . HIS A 1 85 ? 22.011 -5.647 5.200 1.00 37.12 85 HIS A CA 1
ATOM 664 C C . HIS A 1 85 ? 23.254 -4.757 5.434 1.00 37.12 85 HIS A C 1
ATOM 666 O O . HIS A 1 85 ? 24.263 -4.990 4.772 1.00 37.12 85 HIS A O 1
ATOM 672 N N . PRO A 1 86 ? 23.279 -3.798 6.393 1.00 49.03 86 PRO A N 1
ATOM 673 C CA . PRO A 1 86 ? 22.173 -3.079 7.042 1.00 49.03 86 PRO A CA 1
ATOM 674 C C . PRO A 1 86 ? 22.381 -1.540 7.119 1.00 49.03 86 PRO A C 1
ATOM 676 O O . PRO A 1 86 ? 23.494 -1.026 7.047 1.00 49.03 86 PRO A O 1
ATOM 679 N N . ALA A 1 87 ? 21.300 -0.800 7.379 1.00 35.75 87 ALA A N 1
ATOM 680 C CA . ALA A 1 87 ? 21.367 0.430 8.168 1.00 35.75 87 ALA A CA 1
ATOM 681 C C . ALA A 1 87 ? 20.242 0.386 9.215 1.00 35.75 87 ALA A C 1
ATOM 683 O O . ALA A 1 87 ? 19.079 0.585 8.886 1.00 35.75 87 ALA A O 1
ATOM 684 N N . GLY A 1 88 ? 20.627 0.069 10.457 1.00 31.66 88 GLY A N 1
ATOM 685 C CA . GLY A 1 88 ? 19.874 0.340 11.687 1.00 31.66 88 GLY A CA 1
ATOM 686 C C . GLY A 1 88 ? 18.640 -0.523 11.972 1.00 31.66 88 GLY A C 1
ATOM 687 O O . GLY A 1 88 ? 17.528 -0.119 11.663 1.00 31.66 88 GLY A O 1
ATOM 688 N N . LEU A 1 89 ? 18.838 -1.657 12.660 1.00 37.25 89 LEU A N 1
ATOM 689 C CA . LEU A 1 89 ? 17.848 -2.298 13.551 1.00 37.25 89 LEU A CA 1
ATOM 690 C C . LEU A 1 89 ? 16.424 -2.521 12.997 1.00 37.25 89 LEU A C 1
ATOM 692 O O . LEU A 1 89 ? 15.435 -2.405 13.716 1.00 37.25 89 LEU A O 1
ATOM 696 N N . LEU A 1 90 ? 16.313 -2.941 11.742 1.00 41.53 90 LEU A N 1
ATOM 697 C CA . LEU A 1 90 ? 15.145 -3.688 11.290 1.00 41.53 90 LEU A CA 1
ATOM 698 C C . LEU A 1 90 ? 15.596 -5.131 11.116 1.00 41.53 90 LEU A C 1
ATOM 700 O O . LEU A 1 90 ? 16.417 -5.421 10.245 1.00 41.53 90 LEU A O 1
ATOM 704 N N . LEU A 1 91 ? 15.082 -6.033 11.956 1.00 41.38 91 LEU A N 1
ATOM 705 C CA . LEU A 1 91 ? 15.048 -7.445 11.585 1.00 41.38 91 LEU A CA 1
ATOM 706 C C . LEU A 1 91 ? 14.479 -7.492 10.158 1.00 41.38 91 LEU A C 1
ATOM 708 O O . LEU A 1 91 ? 13.427 -6.872 9.946 1.00 41.38 91 LEU A O 1
ATOM 712 N N . PRO A 1 92 ? 15.156 -8.121 9.174 1.00 50.34 92 PRO A N 1
ATOM 713 C CA . PRO A 1 92 ? 14.543 -8.329 7.872 1.00 50.34 92 PRO A CA 1
ATOM 714 C C . PRO A 1 92 ? 13.177 -8.937 8.125 1.00 50.34 92 PRO A C 1
ATOM 716 O O . PRO A 1 92 ? 13.067 -10.010 8.722 1.00 50.34 92 PRO A O 1
ATOM 719 N N . LEU A 1 93 ? 12.133 -8.209 7.733 1.00 58.03 93 LEU A N 1
ATOM 720 C CA . LEU A 1 93 ? 10.800 -8.772 7.766 1.00 58.03 93 LEU A CA 1
ATOM 721 C C . LEU A 1 93 ? 10.853 -10.070 6.958 1.00 58.03 93 LEU A C 1
ATOM 723 O O . LEU A 1 93 ? 11.495 -10.061 5.899 1.00 58.03 93 LEU A O 1
ATOM 727 N N . PRO A 1 94 ? 10.212 -11.149 7.436 1.0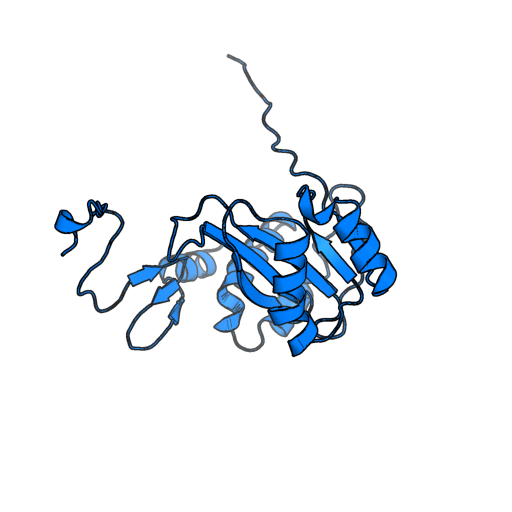0 63.34 94 PRO A N 1
ATOM 728 C CA . PRO A 1 94 ? 10.231 -12.433 6.756 1.00 63.34 94 PRO A CA 1
ATOM 729 C C . PRO A 1 94 ? 9.986 -12.241 5.263 1.00 63.34 94 PRO A C 1
ATOM 731 O O . PRO A 1 94 ? 9.124 -11.444 4.872 1.00 63.34 94 PRO A O 1
ATOM 734 N N . ILE A 1 95 ? 10.794 -12.907 4.437 1.00 65.75 95 ILE A N 1
ATOM 735 C CA . ILE A 1 95 ? 10.606 -12.870 2.990 1.00 65.75 95 ILE A CA 1
ATOM 736 C C . ILE A 1 95 ? 9.219 -13.469 2.730 1.00 65.75 95 ILE A C 1
ATOM 738 O O . ILE A 1 95 ? 8.996 -14.620 3.111 1.00 65.75 95 ILE A O 1
ATOM 742 N N . PRO A 1 96 ? 8.285 -12.711 2.132 1.00 74.94 96 PRO A N 1
ATOM 743 C CA . PRO A 1 96 ? 6.963 -13.235 1.829 1.00 74.94 96 PRO A CA 1
ATOM 744 C C . PRO A 1 96 ? 7.094 -14.443 0.904 1.00 74.94 96 PRO A C 1
ATOM 746 O O . PRO A 1 96 ? 7.887 -14.414 -0.037 1.00 74.94 96 PRO A O 1
ATOM 749 N N . THR A 1 97 ? 6.330 -15.499 1.158 1.00 77.12 97 THR A N 1
ATOM 750 C CA . THR A 1 97 ? 6.333 -16.726 0.340 1.00 77.12 97 THR A CA 1
ATOM 751 C C . THR A 1 97 ? 5.043 -16.906 -0.452 1.00 77.12 97 THR A C 1
ATOM 753 O O . THR A 1 97 ? 4.990 -17.733 -1.357 1.00 77.12 97 THR A O 1
ATOM 756 N N . THR A 1 98 ? 4.006 -16.134 -0.117 1.00 79.56 98 THR A N 1
ATOM 757 C CA . THR A 1 98 ? 2.669 -16.207 -0.708 1.00 79.56 98 THR A CA 1
ATOM 758 C C . THR A 1 98 ? 2.203 -14.799 -1.077 1.00 79.56 98 THR A C 1
ATOM 760 O O . THR A 1 98 ? 2.555 -13.824 -0.414 1.00 79.56 98 THR A O 1
ATOM 763 N N . VAL A 1 99 ? 1.427 -14.677 -2.154 1.00 86.06 99 VAL A N 1
ATOM 764 C CA . VAL A 1 99 ? 0.808 -13.401 -2.538 1.00 86.06 99 VAL A CA 1
ATOM 765 C C . VAL A 1 99 ? -0.160 -12.922 -1.454 1.00 86.06 99 VAL A C 1
ATOM 767 O O . VAL A 1 99 ? -0.901 -13.722 -0.888 1.00 86.06 99 VAL A O 1
ATOM 770 N N . TRP A 1 100 ? -0.172 -11.616 -1.193 1.00 90.50 100 TRP A N 1
ATOM 771 C CA . TRP A 1 100 ? -1.130 -10.919 -0.322 1.00 90.50 100 TRP A CA 1
ATOM 772 C C . TRP A 1 100 ? -1.088 -11.262 1.172 1.00 90.50 100 TRP A C 1
ATOM 774 O O . TRP A 1 100 ? -1.862 -10.697 1.944 1.00 90.50 100 TRP A O 1
ATOM 784 N N . THR A 1 101 ? -0.158 -12.107 1.621 1.00 91.69 101 THR A N 1
ATOM 785 C CA . THR A 1 101 ? 0.035 -12.363 3.058 1.00 91.69 101 THR A CA 1
ATOM 786 C C . THR A 1 101 ? 0.729 -11.206 3.763 1.00 91.69 101 THR A C 1
ATOM 788 O O . THR A 1 101 ? 0.462 -10.949 4.936 1.00 91.69 101 THR A O 1
ATOM 791 N N . ASP A 1 102 ? 1.586 -10.483 3.048 1.00 90.00 102 ASP A N 1
ATOM 792 C CA . ASP A 1 102 ? 2.407 -9.406 3.582 1.00 90.00 102 ASP A CA 1
ATOM 793 C C . ASP A 1 102 ? 2.278 -8.190 2.673 1.00 90.00 102 ASP A C 1
ATOM 795 O O . ASP A 1 102 ? 2.720 -8.219 1.523 1.00 90.00 102 ASP A O 1
ATOM 799 N N . VAL A 1 103 ? 1.704 -7.101 3.179 1.00 90.50 103 VAL A N 1
ATOM 800 C CA . VAL A 1 103 ? 1.442 -5.902 2.369 1.00 90.50 103 VAL A CA 1
ATOM 801 C C . VAL A 1 103 ? 2.188 -4.678 2.892 1.00 90.50 103 VAL A C 1
ATOM 803 O O . VAL A 1 103 ? 2.481 -4.562 4.079 1.00 90.50 103 VAL A O 1
ATOM 806 N N . GLY A 1 104 ? 2.537 -3.770 1.987 1.00 88.50 104 GLY A N 1
ATOM 807 C CA . GLY A 1 104 ? 3.005 -2.422 2.298 1.00 88.50 104 GLY A CA 1
ATOM 808 C C . GLY A 1 104 ? 1.883 -1.410 2.080 1.00 88.50 104 GLY A C 1
ATOM 809 O O . GLY A 1 104 ? 1.163 -1.533 1.091 1.00 88.50 104 GLY A O 1
ATOM 810 N N . LEU A 1 105 ? 1.745 -0.432 2.971 1.00 89.06 105 LEU A N 1
ATOM 811 C CA . LEU A 1 105 ? 0.788 0.666 2.860 1.00 89.06 105 LEU A CA 1
ATOM 812 C C . LEU A 1 105 ? 1.515 2.009 2.886 1.00 89.06 105 LEU A C 1
ATOM 814 O O . LEU A 1 105 ? 2.456 2.183 3.659 1.00 89.06 105 LEU A O 1
ATOM 818 N N . ASP A 1 106 ? 1.054 2.943 2.060 1.00 82.56 106 ASP A N 1
ATOM 819 C CA . ASP A 1 106 ? 1.573 4.313 2.013 1.00 82.56 106 ASP A CA 1
ATOM 820 C C . ASP A 1 106 ? 0.510 5.276 1.465 1.00 82.56 106 ASP A C 1
ATOM 822 O O . ASP A 1 106 ? -0.321 4.879 0.633 1.00 82.56 106 ASP A O 1
ATOM 826 N N . PHE A 1 107 ? 0.545 6.534 1.902 1.00 79.81 107 PHE A N 1
ATOM 827 C CA . PHE A 1 107 ? -0.308 7.598 1.384 1.00 79.81 107 PHE A CA 1
ATOM 828 C C . PHE A 1 107 ? 0.456 8.481 0.401 1.00 79.81 107 PHE A C 1
ATOM 830 O O . PHE A 1 107 ? 1.489 9.069 0.702 1.00 79.81 107 PHE A O 1
ATOM 837 N N . VAL A 1 108 ? -0.118 8.653 -0.787 1.00 75.25 108 VAL A N 1
ATOM 838 C CA . VAL A 1 108 ? 0.305 9.700 -1.717 1.00 75.25 108 VAL A CA 1
ATOM 839 C C . VAL A 1 108 ? -0.640 10.881 -1.560 1.00 75.25 108 VAL A C 1
ATOM 841 O O . VAL A 1 108 ? -1.787 10.856 -2.018 1.00 75.25 108 VAL A O 1
ATOM 844 N N . GLU A 1 109 ? -0.141 11.914 -0.897 1.00 72.38 109 GLU A N 1
ATOM 845 C CA . GLU A 1 109 ? -0.870 13.143 -0.598 1.00 72.38 109 GLU A CA 1
ATOM 846 C C . GLU A 1 109 ? -0.513 14.299 -1.549 1.00 72.38 109 GLU A C 1
ATOM 848 O O . GLU A 1 109 ? 0.254 14.150 -2.502 1.00 72.38 109 GLU A O 1
ATOM 853 N N . ALA A 1 110 ? -1.108 15.474 -1.299 1.00 67.00 110 ALA A N 1
ATOM 854 C CA . ALA A 1 110 ? -0.901 16.709 -2.062 1.00 67.00 110 ALA A CA 1
ATOM 855 C C . ALA A 1 110 ? -1.226 16.597 -3.568 1.00 67.00 110 ALA A C 1
ATOM 857 O O . ALA A 1 110 ? -0.688 17.337 -4.398 1.00 67.00 110 ALA A O 1
ATOM 858 N N . LEU A 1 111 ? -2.147 15.700 -3.933 1.00 56.62 111 LEU A N 1
ATOM 859 C CA . LEU A 1 111 ? -2.594 15.535 -5.312 1.00 56.62 111 LEU A CA 1
ATOM 860 C C . LEU A 1 111 ? -3.666 16.574 -5.686 1.00 56.62 111 LEU A C 1
ATOM 862 O O . LEU A 1 111 ? -4.464 16.993 -4.838 1.00 56.62 111 LEU A O 1
ATOM 866 N N . PRO A 1 112 ? -3.753 16.972 -6.971 1.00 56.56 112 PRO A N 1
ATOM 867 C CA . PRO A 1 112 ? -4.863 17.777 -7.463 1.00 56.56 112 PRO A CA 1
ATOM 868 C C . PRO A 1 112 ? -6.201 17.103 -7.158 1.00 56.56 112 PRO A C 1
ATOM 870 O O . PRO A 1 112 ? -6.372 15.906 -7.388 1.00 56.56 112 PRO A O 1
ATOM 873 N N . ARG A 1 113 ? -7.173 17.878 -6.671 1.00 64.88 113 ARG A N 1
ATOM 874 C CA . ARG A 1 113 ? -8.490 17.338 -6.336 1.00 64.88 113 ARG A CA 1
ATOM 875 C C . ARG A 1 113 ? -9.260 16.983 -7.612 1.00 64.88 113 ARG A C 1
ATOM 877 O O . ARG A 1 113 ? -9.627 17.868 -8.382 1.00 64.88 113 ARG A O 1
ATOM 884 N N . VAL A 1 114 ? -9.554 15.700 -7.807 1.00 59.69 114 VAL A N 1
ATOM 885 C CA . VAL A 1 114 ? -10.349 15.174 -8.929 1.00 59.69 114 VAL A CA 1
ATOM 886 C C . VAL A 1 114 ? -11.549 14.426 -8.357 1.00 59.69 114 VAL A C 1
ATOM 888 O O . VAL A 1 114 ? -11.387 13.508 -7.562 1.00 59.69 114 VAL A O 1
ATOM 891 N N . ARG A 1 115 ? -12.772 14.839 -8.721 1.00 74.50 115 ARG A N 1
ATOM 892 C CA . ARG A 1 115 ? -14.032 14.258 -8.198 1.00 74.50 115 ARG A CA 1
ATOM 893 C C . ARG A 1 115 ? -14.080 14.174 -6.659 1.00 74.50 115 ARG A C 1
ATOM 895 O O . ARG A 1 115 ? -14.543 13.193 -6.090 1.00 74.50 115 ARG A O 1
ATOM 902 N N . GLY A 1 116 ? -13.554 15.197 -5.982 1.00 74.19 116 GLY A N 1
ATOM 903 C CA . GLY A 1 116 ? -13.509 15.254 -4.514 1.00 74.19 116 GLY A CA 1
ATOM 904 C C . GLY A 1 116 ? -12.411 14.405 -3.856 1.00 74.19 116 GLY A C 1
ATOM 905 O O . GLY A 1 116 ? -12.280 14.444 -2.637 1.00 74.19 116 GLY A O 1
ATOM 906 N N . LYS A 1 117 ? -11.593 13.685 -4.632 1.00 71.69 117 LYS A N 1
ATOM 907 C CA . LYS A 1 117 ? -10.475 12.863 -4.152 1.00 71.69 117 LYS A CA 1
ATOM 908 C C . LYS A 1 117 ? -9.149 13.592 -4.362 1.00 71.69 117 LYS A C 1
ATOM 910 O O . LYS A 1 117 ? -8.965 14.225 -5.399 1.00 71.69 117 LYS A O 1
ATOM 915 N N . SER A 1 118 ? -8.254 13.541 -3.383 1.00 74.75 118 SER A N 1
ATOM 916 C CA . SER A 1 118 ? -6.954 14.243 -3.418 1.00 74.75 118 SER A CA 1
ATOM 917 C C . SER A 1 118 ? -5.826 13.470 -2.732 1.00 74.75 118 SER A C 1
ATOM 919 O O . SER A 1 118 ? -4.748 14.018 -2.520 1.00 74.75 118 SER A O 1
ATOM 921 N N . VAL A 1 119 ? -6.089 12.219 -2.359 1.00 73.12 119 VAL A N 1
ATOM 922 C CA . VAL A 1 119 ? -5.149 11.319 -1.691 1.00 73.12 119 VAL A CA 1
ATOM 923 C C . VAL A 1 119 ? -5.287 9.952 -2.343 1.00 73.12 119 VAL A C 1
ATOM 925 O O . VAL A 1 119 ? -6.386 9.577 -2.757 1.00 73.12 119 VAL A O 1
ATOM 928 N N . ILE A 1 120 ? -4.194 9.210 -2.451 1.00 76.62 120 ILE A N 1
ATOM 929 C CA . ILE A 1 120 ? -4.218 7.809 -2.868 1.00 76.62 120 ILE A CA 1
ATOM 930 C C . ILE A 1 120 ? -3.625 6.971 -1.741 1.00 76.62 120 ILE A C 1
ATOM 932 O O . ILE A 1 120 ? -2.481 7.189 -1.357 1.00 76.62 120 ILE A O 1
ATOM 936 N N . LEU A 1 121 ? -4.389 6.000 -1.245 1.00 85.06 121 LEU A N 1
ATOM 937 C CA . LEU A 1 121 ? -3.848 4.905 -0.448 1.00 85.06 121 LEU A CA 1
ATOM 938 C C . LEU A 1 121 ? -3.257 3.874 -1.409 1.00 85.06 121 LEU A C 1
ATOM 940 O O . LEU A 1 121 ? -3.962 3.345 -2.272 1.00 85.06 121 LEU A O 1
ATOM 944 N N . THR A 1 122 ? -1.970 3.593 -1.263 1.00 79.94 122 THR A N 1
ATOM 945 C CA . THR A 1 122 ? -1.300 2.520 -1.994 1.00 79.94 122 THR A CA 1
ATOM 946 C C . THR A 1 122 ? -1.224 1.282 -1.117 1.00 79.94 122 THR A C 1
ATOM 948 O O . THR A 1 122 ? -0.897 1.376 0.064 1.00 79.94 122 THR A O 1
ATOM 951 N N . VAL A 1 123 ? -1.551 0.122 -1.684 1.00 86.75 123 VAL A N 1
ATOM 952 C CA . VAL A 1 123 ? -1.415 -1.171 -1.006 1.00 86.75 123 VAL A CA 1
ATOM 953 C C . VAL A 1 123 ? -0.658 -2.113 -1.922 1.00 86.75 123 VAL A C 1
ATOM 955 O O . VAL A 1 123 ? -1.161 -2.502 -2.975 1.00 86.75 123 VAL A O 1
ATOM 958 N N . VAL A 1 124 ? 0.561 -2.461 -1.523 1.00 80.81 124 VAL A N 1
ATOM 959 C CA . VAL A 1 124 ? 1.508 -3.232 -2.329 1.00 80.81 124 VAL A CA 1
ATOM 960 C C . VAL A 1 124 ? 1.684 -4.618 -1.729 1.00 80.81 124 VAL A C 1
ATOM 962 O O . VAL A 1 124 ? 2.152 -4.745 -0.600 1.00 80.81 124 VAL A O 1
ATOM 965 N N . ASP A 1 125 ? 1.400 -5.665 -2.496 1.00 84.50 125 ASP A N 1
ATOM 966 C CA . ASP A 1 125 ? 1.785 -7.027 -2.130 1.00 84.50 125 ASP A CA 1
ATOM 967 C C . ASP A 1 125 ? 3.314 -7.146 -2.100 1.00 84.50 125 ASP A C 1
ATOM 969 O O . ASP A 1 125 ? 3.997 -6.880 -3.090 1.00 84.50 125 ASP A O 1
ATOM 973 N N . ARG A 1 126 ? 3.899 -7.549 -0.974 1.00 82.25 126 ARG A N 1
ATOM 974 C CA . ARG A 1 126 ? 5.358 -7.586 -0.834 1.00 82.25 126 ARG A CA 1
ATOM 975 C C . ARG A 1 126 ? 5.992 -8.755 -1.590 1.00 82.25 126 ARG A C 1
ATOM 977 O O . ARG A 1 126 ? 7.193 -8.645 -1.861 1.00 82.25 126 ARG A O 1
ATOM 984 N N . PHE A 1 127 ? 5.228 -9.786 -1.971 1.00 80.69 127 PHE A N 1
ATOM 985 C CA . PHE A 1 127 ? 5.696 -10.900 -2.804 1.00 80.69 127 PHE A CA 1
ATOM 986 C C . PHE A 1 127 ? 5.718 -10.537 -4.297 1.00 80.69 127 PHE A C 1
ATOM 988 O O . PHE A 1 127 ? 6.783 -10.301 -4.866 1.00 80.69 127 PHE A O 1
ATOM 995 N N . SER A 1 128 ? 4.545 -10.430 -4.929 1.00 72.31 128 SER A N 1
ATOM 996 C CA . SER A 1 128 ? 4.400 -10.181 -6.373 1.00 72.31 128 SER A CA 1
ATOM 997 C C . SER A 1 128 ? 4.683 -8.738 -6.766 1.00 72.31 128 SER A C 1
ATOM 999 O O . SER A 1 128 ? 4.896 -8.441 -7.945 1.00 72.31 128 SER A O 1
ATOM 1001 N N . LYS A 1 129 ? 4.660 -7.829 -5.781 1.00 78.69 129 LYS A N 1
ATOM 1002 C CA . LYS A 1 129 ? 4.743 -6.379 -5.965 1.00 78.69 129 LYS A CA 1
ATOM 1003 C C . LYS A 1 129 ? 3.553 -5.780 -6.725 1.00 78.69 129 LYS A C 1
ATOM 1005 O O . LYS A 1 129 ? 3.648 -4.638 -7.182 1.00 78.69 129 LYS A O 1
ATOM 1010 N N . TYR A 1 130 ? 2.453 -6.518 -6.877 1.00 70.38 130 TYR A N 1
ATOM 1011 C CA . TYR A 1 130 ? 1.190 -5.972 -7.372 1.00 70.38 130 TYR A CA 1
ATOM 1012 C C . TYR A 1 130 ? 0.674 -4.878 -6.424 1.00 70.38 130 TYR A C 1
ATOM 1014 O O . TYR A 1 130 ? 0.891 -4.959 -5.217 1.00 70.38 130 TYR A O 1
ATOM 1022 N N . CYS A 1 131 ? 0.016 -3.848 -6.961 1.00 77.12 131 CYS A N 1
ATOM 1023 C CA . CYS A 1 131 ? -0.423 -2.685 -6.189 1.00 77.12 131 CYS A CA 1
ATOM 1024 C C . CYS A 1 131 ? -1.888 -2.336 -6.471 1.00 77.12 131 CYS A C 1
ATOM 1026 O O . CYS A 1 131 ? -2.298 -2.306 -7.633 1.00 77.12 131 CYS A O 1
ATOM 1028 N N . HIS A 1 132 ? -2.640 -2.001 -5.421 1.00 79.75 132 HIS A N 1
ATOM 1029 C CA . HIS A 1 132 ? -3.893 -1.248 -5.531 1.00 79.75 132 HIS A CA 1
ATOM 1030 C C . HIS A 1 132 ? -3.659 0.223 -5.219 1.00 79.75 132 HIS A C 1
ATOM 1032 O O . HIS A 1 132 ? -2.973 0.563 -4.256 1.00 79.75 132 HIS A O 1
ATOM 1038 N N . PHE A 1 133 ? -4.286 1.085 -6.017 1.00 79.88 133 PHE A N 1
ATOM 1039 C CA . PHE A 1 133 ? -4.300 2.532 -5.824 1.00 79.88 133 PHE A CA 1
ATOM 1040 C C . PHE A 1 133 ? -5.729 2.963 -5.512 1.00 79.88 133 PHE A C 1
ATOM 1042 O O . PHE A 1 133 ? -6.572 3.027 -6.407 1.00 79.88 133 PHE A O 1
ATOM 1049 N N . ILE A 1 134 ? -6.005 3.237 -4.240 1.00 83.00 134 ILE A N 1
ATOM 1050 C CA . ILE A 1 134 ? -7.358 3.493 -3.752 1.00 83.00 134 ILE A CA 1
ATOM 1051 C C . ILE A 1 134 ? -7.529 5.001 -3.514 1.00 83.00 134 ILE A C 1
ATOM 1053 O O . ILE A 1 134 ? -6.880 5.562 -2.627 1.00 83.00 134 ILE A O 1
ATOM 1057 N N . PRO A 1 135 ? -8.371 5.702 -4.297 1.00 79.62 135 PRO A N 1
ATOM 1058 C CA . PRO A 1 135 ? -8.527 7.146 -4.174 1.00 79.62 135 PRO A CA 1
ATOM 1059 C C . PRO A 1 135 ? -9.378 7.545 -2.956 1.00 79.62 135 PRO A C 1
ATOM 1061 O O . PRO A 1 135 ? -10.552 7.177 -2.813 1.00 79.62 135 PRO A O 1
ATOM 1064 N N . LEU A 1 136 ? -8.824 8.420 -2.119 1.00 75.94 136 LEU A N 1
ATOM 1065 C CA . LEU A 1 136 ? -9.429 8.942 -0.894 1.00 75.94 136 LEU A CA 1
ATOM 1066 C C . LEU A 1 136 ? -9.688 10.456 -0.971 1.00 75.94 136 LEU A C 1
ATOM 1068 O O . LEU A 1 136 ? -9.025 11.212 -1.690 1.00 75.94 136 LEU A O 1
ATOM 1072 N N . ALA A 1 137 ? -10.733 10.890 -0.265 1.00 82.25 137 ALA A N 1
ATOM 1073 C CA . ALA A 1 137 ? -11.020 12.307 -0.062 1.00 82.25 137 ALA A CA 1
ATOM 1074 C C . ALA A 1 137 ? -10.187 12.820 1.118 1.00 82.25 137 ALA A C 1
ATOM 1076 O O . ALA A 1 137 ? -9.895 12.051 2.029 1.00 82.25 137 ALA A O 1
ATOM 1077 N N . HIS A 1 138 ? -9.826 14.104 1.105 1.00 77.06 138 HIS A N 1
ATOM 1078 C CA . HIS A 1 138 ? -9.160 14.752 2.235 1.00 77.06 138 HIS A CA 1
ATOM 1079 C C . HIS A 1 138 ? -10.101 15.775 2.902 1.00 77.06 138 HIS A C 1
ATOM 1081 O O . HIS A 1 138 ? -10.662 16.611 2.176 1.00 77.06 138 HIS A O 1
ATOM 1087 N N . PRO A 1 139 ? -10.227 15.780 4.244 1.00 87.06 139 PRO A N 1
ATOM 1088 C CA . PRO A 1 139 ? -9.520 14.900 5.187 1.00 87.06 139 PRO A CA 1
ATOM 1089 C C . PRO A 1 139 ? -10.048 13.457 5.163 1.00 87.06 139 PRO A C 1
ATOM 1091 O O . PRO A 1 139 ? -11.243 13.238 4.967 1.00 87.06 139 PRO A O 1
ATOM 1094 N N . TYR A 1 140 ? -9.151 12.485 5.347 1.00 88.25 140 TYR A N 1
ATOM 1095 C CA . TYR A 1 140 ? -9.504 11.082 5.580 1.00 88.25 140 TYR A CA 1
ATOM 1096 C C . TYR A 1 140 ? -9.431 10.759 7.076 1.00 88.25 140 TYR A C 1
ATOM 1098 O O . TYR A 1 140 ? -8.737 11.428 7.840 1.00 88.25 140 TYR A O 1
ATOM 1106 N N . THR A 1 141 ? -10.182 9.746 7.502 1.00 92.44 141 THR A N 1
ATOM 1107 C CA . THR A 1 141 ? -10.233 9.265 8.887 1.00 92.44 141 THR A CA 1
ATOM 1108 C C . THR A 1 141 ? -9.807 7.806 8.924 1.00 92.44 141 THR A C 1
ATOM 1110 O O . THR A 1 141 ? -9.802 7.124 7.898 1.00 92.44 141 THR A O 1
ATOM 1113 N N . ALA A 1 142 ? -9.469 7.291 10.107 1.00 92.62 142 ALA A N 1
ATOM 1114 C CA . ALA A 1 142 ? -9.060 5.893 10.222 1.00 92.62 142 ALA A CA 1
ATOM 1115 C C . ALA A 1 142 ? -10.200 4.941 9.823 1.00 92.62 142 ALA A C 1
ATOM 1117 O O . ALA A 1 142 ? -9.959 3.898 9.221 1.00 92.62 142 ALA A O 1
ATOM 1118 N N . GLU A 1 143 ? -11.443 5.356 10.075 1.00 94.75 143 GLU A N 1
ATOM 1119 C CA . GLU A 1 143 ? -12.642 4.667 9.614 1.00 94.75 143 GLU A CA 1
ATOM 1120 C C . GLU A 1 143 ? -12.744 4.647 8.083 1.00 94.75 143 GLU A C 1
ATOM 1122 O O . GLU A 1 143 ? -12.927 3.577 7.506 1.00 94.75 143 GLU A O 1
ATOM 1127 N N . SER A 1 144 ? -12.590 5.790 7.402 1.00 94.62 144 SER A N 1
ATOM 1128 C CA . SER A 1 144 ? -12.730 5.825 5.940 1.00 94.62 144 SER A CA 1
ATOM 1129 C C . SER A 1 144 ? -11.608 5.064 5.228 1.00 94.62 144 SER A C 1
ATOM 1131 O O . SER A 1 144 ? -11.855 4.412 4.213 1.00 94.62 144 SER A O 1
ATOM 1133 N N . VAL A 1 145 ? -10.396 5.079 5.790 1.00 95.88 145 VAL A N 1
ATOM 1134 C CA . VAL A 1 145 ? -9.266 4.259 5.328 1.00 95.88 145 VAL A CA 1
ATOM 1135 C C . VAL A 1 145 ? -9.553 2.775 5.545 1.00 95.88 145 VAL A C 1
ATOM 1137 O O . VAL A 1 145 ? -9.330 1.983 4.634 1.00 95.88 145 VAL A O 1
ATOM 1140 N N . ALA A 1 146 ? -10.095 2.384 6.702 1.00 95.81 146 ALA A N 1
ATOM 1141 C CA . ALA A 1 146 ? -10.472 0.997 6.965 1.00 95.81 146 ALA A CA 1
ATOM 1142 C C . ALA A 1 146 ? -11.577 0.515 6.018 1.00 95.81 146 ALA A C 1
ATOM 1144 O O . ALA A 1 146 ? -11.444 -0.550 5.425 1.00 95.81 146 ALA A O 1
ATOM 1145 N N . GLN A 1 147 ? -12.626 1.308 5.801 1.00 96.00 147 GLN A N 1
ATOM 1146 C CA . GLN A 1 147 ? -13.690 0.967 4.853 1.00 96.00 147 GLN A CA 1
ATOM 1147 C C . GLN A 1 147 ? -13.131 0.728 3.445 1.00 96.00 147 GLN A C 1
ATOM 1149 O O . GLN A 1 147 ? -13.429 -0.296 2.832 1.00 96.00 147 GLN A O 1
ATOM 1154 N N . ALA A 1 148 ? -12.275 1.631 2.961 1.00 93.62 148 ALA A N 1
ATOM 1155 C CA . ALA A 1 148 ? -11.617 1.498 1.664 1.00 93.62 148 ALA A CA 1
ATOM 1156 C C . ALA A 1 148 ? -10.708 0.257 1.604 1.00 93.62 148 ALA A C 1
ATOM 1158 O O . ALA A 1 148 ? -10.774 -0.531 0.663 1.00 93.62 148 ALA A O 1
ATOM 1159 N N . PHE A 1 149 ? -9.909 0.025 2.646 1.00 96.50 149 PHE A N 1
ATOM 1160 C CA . PHE A 1 149 ? -9.041 -1.144 2.739 1.00 96.50 149 PHE A CA 1
ATOM 1161 C C . PHE A 1 149 ? -9.835 -2.457 2.685 1.00 96.50 149 PHE A C 1
ATOM 1163 O O . PHE A 1 149 ? -9.465 -3.386 1.971 1.00 96.50 149 PHE A O 1
ATOM 1170 N N . PHE A 1 150 ? -10.961 -2.546 3.390 1.00 96.56 150 PHE A N 1
ATOM 1171 C CA . PHE A 1 150 ? -11.783 -3.753 3.371 1.00 96.56 150 PHE A CA 1
ATOM 1172 C C . PHE A 1 150 ? -12.499 -3.950 2.032 1.00 96.56 150 PHE A C 1
ATOM 1174 O O . PHE A 1 150 ? -12.548 -5.071 1.524 1.00 96.56 150 PHE A O 1
ATOM 1181 N N . ALA A 1 151 ? -13.019 -2.871 1.446 1.00 90.88 151 ALA A N 1
ATOM 1182 C CA . ALA A 1 151 ? -13.737 -2.917 0.178 1.00 90.88 151 ALA A CA 1
ATOM 1183 C C . ALA A 1 151 ? -12.839 -3.315 -1.004 1.00 90.88 151 ALA A C 1
ATOM 1185 O O . ALA A 1 151 ? -13.281 -4.061 -1.883 1.00 90.88 151 ALA A O 1
ATOM 1186 N N . ASP A 1 152 ? -11.592 -2.846 -1.026 1.00 89.44 152 ASP A N 1
ATOM 1187 C CA . ASP A 1 152 ? -10.697 -3.011 -2.173 1.00 89.44 152 ASP A CA 1
ATOM 1188 C C . ASP A 1 152 ? -9.602 -4.062 -1.952 1.00 89.44 152 ASP A C 1
ATOM 1190 O O . ASP A 1 152 ? -9.159 -4.683 -2.917 1.00 89.44 152 ASP A O 1
ATOM 1194 N N . ILE A 1 153 ? -9.190 -4.324 -0.707 1.00 94.19 153 ILE A N 1
ATOM 1195 C CA . ILE A 1 153 ? -8.134 -5.303 -0.398 1.00 94.19 153 ILE A CA 1
ATOM 1196 C C . ILE A 1 153 ? -8.717 -6.568 0.211 1.00 94.19 153 ILE A C 1
ATOM 1198 O O . ILE A 1 153 ? -8.630 -7.625 -0.411 1.00 94.19 153 ILE A O 1
ATOM 1202 N N . VAL A 1 154 ? -9.347 -6.476 1.387 1.00 94.12 154 VAL A N 1
ATOM 1203 C CA . VAL A 1 154 ? -9.799 -7.673 2.126 1.00 94.12 154 VAL A CA 1
ATOM 1204 C C . VAL A 1 154 ? -10.824 -8.465 1.323 1.00 94.12 154 VAL A C 1
ATOM 1206 O O . VAL A 1 154 ? -10.747 -9.688 1.261 1.00 94.12 154 VAL A O 1
ATOM 1209 N N . ARG A 1 155 ? -11.744 -7.776 0.642 1.00 94.06 155 ARG A N 1
ATOM 1210 C CA . ARG A 1 155 ? -12.733 -8.410 -0.237 1.00 94.06 155 ARG A CA 1
ATOM 1211 C C . ARG A 1 155 ? -12.101 -9.222 -1.371 1.00 94.06 155 ARG A C 1
ATOM 1213 O O . ARG A 1 155 ? -12.686 -10.218 -1.781 1.00 94.06 155 ARG A O 1
ATOM 1220 N N . LEU A 1 156 ? -10.968 -8.775 -1.918 1.00 86.31 156 LEU A N 1
ATOM 1221 C CA . LEU A 1 156 ? -10.347 -9.388 -3.096 1.00 86.31 156 LEU A CA 1
ATOM 1222 C C . LEU A 1 156 ? -9.284 -10.432 -2.741 1.00 86.31 156 LEU A C 1
ATOM 1224 O O . LEU A 1 156 ? -9.183 -11.441 -3.431 1.00 86.31 156 LEU A O 1
ATOM 1228 N N . HIS A 1 157 ? -8.504 -10.190 -1.686 1.00 92.69 157 HIS A N 1
ATOM 1229 C CA . HIS A 1 157 ? -7.300 -10.972 -1.370 1.00 92.69 157 HIS A CA 1
ATOM 1230 C C . HIS A 1 157 ? -7.330 -11.611 0.017 1.00 92.69 157 HIS A C 1
ATOM 1232 O O . HIS A 1 157 ? -6.434 -12.376 0.362 1.00 92.69 157 HIS A O 1
ATOM 1238 N N . GLY A 1 158 ? -8.357 -11.315 0.812 1.00 93.50 158 GLY A N 1
ATOM 1239 C CA . GLY A 1 158 ? -8.432 -11.719 2.208 1.00 93.50 158 GLY A CA 1
ATOM 1240 C C . GLY A 1 158 ? -7.624 -10.817 3.141 1.00 93.50 158 GLY A C 1
ATOM 1241 O O . GLY A 1 158 ? -7.109 -9.761 2.770 1.00 93.50 158 GLY A O 1
ATOM 1242 N N . VAL A 1 159 ? -7.572 -11.226 4.404 1.00 96.75 159 VAL A N 1
ATOM 1243 C CA . VAL A 1 159 ? -6.921 -10.479 5.484 1.00 96.75 159 VAL A CA 1
ATOM 1244 C C . VAL A 1 159 ? -5.413 -10.749 5.452 1.00 96.75 159 VAL A C 1
ATOM 1246 O O . VAL A 1 159 ? -5.023 -11.914 5.557 1.00 96.75 159 VAL A O 1
ATOM 1249 N N . PRO A 1 160 ? -4.549 -9.721 5.356 1.00 95.38 160 PRO A N 1
ATOM 1250 C CA . PRO A 1 160 ? -3.107 -9.936 5.400 1.00 95.38 160 PRO A CA 1
ATOM 1251 C C . PRO A 1 160 ? -2.660 -10.447 6.768 1.00 95.38 160 PRO A C 1
ATOM 1253 O O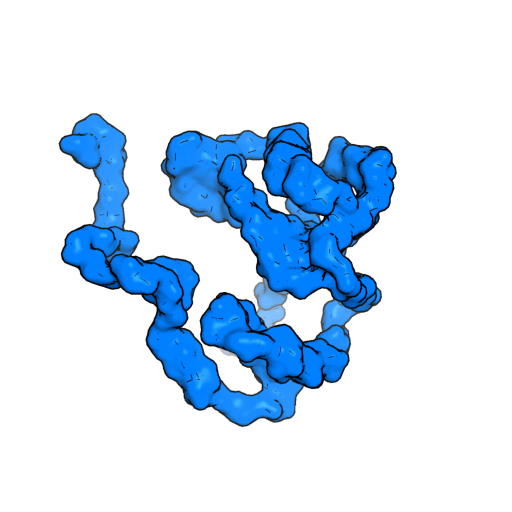 . PRO A 1 160 ? -3.183 -10.042 7.809 1.00 95.38 160 PRO A O 1
ATOM 1256 N N . GLN A 1 161 ? -1.614 -11.265 6.779 1.00 94.56 161 GLN A N 1
ATOM 1257 C CA . GLN A 1 161 ? -0.949 -11.690 8.008 1.00 94.56 161 GLN A CA 1
ATOM 1258 C C . GLN A 1 161 ? -0.071 -10.577 8.583 1.00 94.56 161 GLN A C 1
ATOM 1260 O O . GLN A 1 161 ? 0.039 -10.444 9.805 1.00 94.56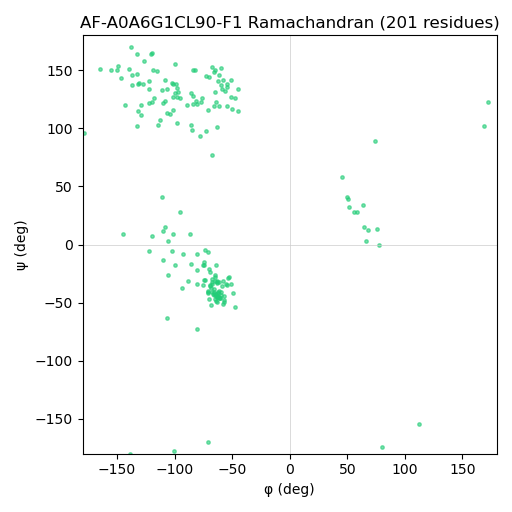 161 GLN A O 1
ATOM 1265 N N . SER A 1 162 ? 0.555 -9.773 7.719 1.00 93.81 162 SER A N 1
ATOM 1266 C CA . SER A 1 162 ? 1.355 -8.628 8.136 1.00 93.81 162 SER A CA 1
ATOM 1267 C C . SER A 1 162 ? 1.167 -7.405 7.242 1.00 93.81 162 SER A C 1
ATOM 1269 O O . SER A 1 162 ? 0.875 -7.499 6.046 1.00 93.81 162 SER A O 1
ATOM 1271 N N . MET A 1 163 ? 1.350 -6.237 7.847 1.00 92.75 163 MET A N 1
ATOM 1272 C CA . MET A 1 163 ? 1.314 -4.942 7.186 1.00 92.75 163 MET A CA 1
ATOM 1273 C C . MET A 1 163 ? 2.535 -4.128 7.584 1.00 92.75 163 MET A C 1
ATOM 1275 O O . MET A 1 163 ? 2.918 -4.097 8.755 1.00 92.75 163 MET A O 1
ATOM 1279 N N . VAL A 1 164 ? 3.120 -3.443 6.609 1.00 88.19 164 VAL A N 1
ATOM 1280 C CA . VAL A 1 164 ? 4.206 -2.486 6.809 1.00 88.19 164 VAL A CA 1
ATOM 1281 C C . VAL A 1 164 ? 3.728 -1.122 6.357 1.00 88.19 164 VAL A C 1
ATOM 1283 O O . VAL A 1 164 ? 3.308 -0.988 5.213 1.00 88.19 164 VAL A O 1
ATOM 1286 N N . SER A 1 165 ? 3.824 -0.116 7.209 1.00 85.88 165 SER A N 1
ATOM 1287 C CA . SER A 1 165 ? 3.500 1.262 6.843 1.00 85.88 165 SER A CA 1
ATOM 1288 C C . SER A 1 165 ? 4.525 2.232 7.407 1.00 85.88 165 SER A C 1
ATOM 1290 O O . SER A 1 165 ? 5.368 1.862 8.232 1.00 85.88 165 SER A O 1
ATOM 1292 N N . ASP A 1 166 ? 4.449 3.485 6.977 1.00 83.00 166 ASP A N 1
ATOM 1293 C CA . ASP A 1 166 ? 5.099 4.578 7.683 1.00 83.00 166 ASP A CA 1
ATOM 1294 C C . ASP A 1 166 ? 4.388 4.876 9.020 1.00 83.00 166 ASP A C 1
ATOM 1296 O O . ASP A 1 166 ? 3.544 4.109 9.497 1.00 83.00 166 ASP A O 1
ATOM 1300 N N . ARG A 1 167 ? 4.764 5.985 9.662 1.00 79.56 167 ARG A N 1
ATOM 1301 C CA . ARG A 1 167 ? 4.191 6.413 10.945 1.00 79.56 167 ARG A CA 1
ATOM 1302 C C . ARG A 1 167 ? 3.061 7.427 10.789 1.00 79.56 167 ARG A C 1
ATOM 1304 O O . ARG A 1 167 ? 2.863 8.227 11.704 1.00 79.56 167 ARG A O 1
ATOM 1311 N N . ASP A 1 168 ? 2.333 7.399 9.674 1.00 87.25 168 ASP A N 1
ATOM 1312 C CA . ASP A 1 168 ? 1.152 8.239 9.498 1.00 87.25 168 ASP A CA 1
ATOM 1313 C C . ASP A 1 168 ? 0.187 8.103 10.708 1.00 87.25 168 ASP A C 1
ATOM 1315 O O . ASP A 1 168 ? 0.032 7.005 11.279 1.00 87.25 168 ASP A O 1
ATOM 1319 N N . PRO A 1 169 ? -0.453 9.202 11.158 1.00 87.62 169 PRO A N 1
ATOM 1320 C CA . PRO A 1 169 ? -1.375 9.187 12.294 1.00 87.62 169 PRO A CA 1
ATOM 1321 C C . PRO A 1 169 ? -2.507 8.162 12.180 1.00 87.62 169 PRO A C 1
ATOM 1323 O O . PRO A 1 169 ? -2.984 7.664 13.201 1.00 87.62 169 PRO A O 1
ATOM 1326 N N . ILE A 1 170 ? -2.939 7.808 10.968 1.00 92.06 170 ILE A N 1
ATOM 1327 C CA . ILE A 1 170 ? -3.948 6.774 10.750 1.00 92.06 170 ILE A CA 1
ATOM 1328 C C . ILE A 1 170 ? -3.403 5.401 11.116 1.00 92.06 170 ILE A C 1
ATOM 1330 O O . ILE A 1 170 ? -4.026 4.705 11.921 1.00 92.06 170 ILE A O 1
ATOM 1334 N N . PHE A 1 171 ? -2.239 5.024 10.587 1.00 89.12 171 PHE A N 1
ATOM 1335 C CA . PHE A 1 171 ? -1.658 3.699 10.815 1.00 89.12 171 PHE A CA 1
ATOM 1336 C C . PHE A 1 171 ? -1.182 3.505 12.260 1.00 89.12 171 PHE A C 1
ATOM 1338 O O . PHE A 1 171 ? -1.134 2.381 12.763 1.00 89.12 171 PHE A O 1
ATOM 1345 N N . THR A 1 172 ? -0.887 4.599 12.964 1.00 90.56 172 THR A N 1
ATOM 1346 C CA . THR A 1 172 ? -0.524 4.592 14.390 1.00 90.56 172 THR A CA 1
ATOM 1347 C C . THR A 1 172 ? -1.718 4.796 15.334 1.00 90.56 172 THR A C 1
ATOM 1349 O O . THR A 1 172 ? -1.584 4.601 16.548 1.00 90.56 172 THR A O 1
ATOM 1352 N N . SER A 1 173 ? -2.903 5.125 14.806 1.00 92.75 173 SER A N 1
ATOM 1353 C CA . SER A 1 173 ? -4.106 5.377 15.606 1.00 92.75 173 SER A CA 1
ATOM 1354 C C . SER A 1 173 ? -4.515 4.167 16.451 1.00 92.75 173 SER A C 1
ATOM 1356 O O . SER A 1 173 ? -4.272 3.008 16.105 1.00 92.75 173 SER A O 1
ATOM 1358 N N . THR A 1 174 ? -5.168 4.422 17.587 1.00 95.81 174 THR A N 1
ATOM 1359 C CA . THR A 1 174 ? -5.723 3.355 18.437 1.00 95.81 174 THR A CA 1
ATOM 1360 C C . THR A 1 174 ? -6.753 2.522 17.682 1.00 95.81 174 THR A C 1
ATOM 1362 O O . THR A 1 174 ? -6.723 1.301 17.772 1.00 95.81 174 THR A O 1
ATOM 1365 N N . PHE A 1 175 ? -7.607 3.170 16.884 1.00 96.31 175 PHE A N 1
ATOM 1366 C CA . PHE A 1 175 ? -8.599 2.480 16.062 1.00 96.31 175 PHE A CA 1
ATOM 1367 C C . PHE A 1 175 ? -7.945 1.481 15.101 1.00 96.31 175 PHE A C 1
ATOM 1369 O O . PHE A 1 175 ? -8.314 0.311 15.095 1.00 96.31 175 PHE A O 1
ATOM 1376 N N . TRP A 1 176 ? -6.945 1.917 14.328 1.00 95.75 176 TRP A N 1
ATOM 1377 C CA . TRP A 1 176 ? -6.282 1.055 13.349 1.00 95.75 176 TRP A CA 1
ATOM 1378 C C . TRP A 1 176 ? -5.556 -0.114 14.015 1.00 95.75 176 TRP A C 1
ATOM 1380 O O . TRP A 1 176 ? -5.687 -1.258 13.582 1.00 95.75 176 TRP A O 1
ATOM 1390 N N . ARG A 1 177 ? -4.836 0.152 15.111 1.00 96.00 177 ARG A N 1
ATOM 1391 C CA . ARG A 1 177 ? -4.135 -0.890 15.872 1.00 96.00 177 ARG A CA 1
ATOM 1392 C C . ARG A 1 177 ? -5.092 -1.936 16.436 1.00 96.00 177 ARG A C 1
ATOM 1394 O O . ARG A 1 177 ? -4.825 -3.125 16.286 1.00 96.00 177 ARG A O 1
ATOM 1401 N N . GLU A 1 178 ? -6.205 -1.516 17.034 1.00 97.69 178 GLU A N 1
ATOM 1402 C CA . GLU A 1 178 ? -7.201 -2.448 17.571 1.00 97.69 178 GLU A CA 1
ATOM 1403 C C . GLU A 1 178 ? -7.913 -3.233 16.470 1.00 97.69 178 GLU A C 1
ATOM 1405 O O . GLU A 1 178 ? -8.078 -4.445 16.603 1.00 97.69 178 GLU A O 1
ATOM 1410 N N . LEU A 1 179 ? -8.265 -2.585 15.355 1.00 96.50 179 LEU A N 1
ATOM 1411 C CA . LEU A 1 179 ? -8.865 -3.258 14.206 1.00 96.50 179 LEU A CA 1
ATOM 1412 C C . LEU A 1 179 ? -7.951 -4.376 13.690 1.00 96.50 179 LEU A C 1
ATOM 1414 O O . LEU A 1 179 ? -8.387 -5.514 13.547 1.00 96.50 179 LEU A O 1
ATOM 1418 N N . MET A 1 180 ? -6.667 -4.086 13.481 1.00 96.19 180 MET A N 1
ATOM 1419 C CA . MET A 1 180 ? -5.711 -5.074 12.970 1.00 96.19 180 MET A CA 1
ATOM 1420 C C . MET A 1 180 ? -5.407 -6.172 13.991 1.00 96.19 180 MET A C 1
ATOM 1422 O O . MET A 1 180 ? -5.295 -7.339 13.616 1.00 96.19 180 MET A O 1
ATOM 1426 N N . ARG A 1 181 ? -5.376 -5.840 15.289 1.00 96.62 181 ARG A N 1
ATOM 1427 C CA . ARG A 1 181 ? -5.256 -6.827 16.371 1.00 96.62 181 ARG A CA 1
ATOM 1428 C C . ARG A 1 181 ? -6.422 -7.816 16.367 1.00 96.62 181 ARG A C 1
ATOM 1430 O O . ARG A 1 181 ? -6.184 -9.015 16.471 1.00 96.62 181 ARG A O 1
ATOM 1437 N N . LEU A 1 182 ? -7.661 -7.334 16.238 1.00 97.12 182 LEU A N 1
ATOM 1438 C CA . LEU A 1 182 ? -8.860 -8.183 16.178 1.00 97.12 182 LEU A CA 1
ATOM 1439 C C . LEU A 1 182 ? -8.883 -9.071 14.927 1.00 97.12 182 LEU A C 1
ATOM 1441 O O . LEU A 1 182 ? -9.380 -10.191 14.980 1.00 97.12 182 LEU A O 1
ATOM 1445 N N . MET A 1 183 ? -8.304 -8.591 13.829 1.00 95.12 183 MET A N 1
ATOM 1446 C CA . MET A 1 183 ? -8.177 -9.321 12.566 1.00 95.12 183 MET A CA 1
ATOM 1447 C C . MET A 1 183 ? -7.009 -10.325 12.552 1.00 95.12 183 MET A C 1
ATOM 1449 O O . MET A 1 183 ? -6.883 -11.102 11.609 1.00 95.12 183 MET A O 1
ATOM 1453 N N . GLY A 1 184 ? -6.143 -10.318 13.572 1.00 95.69 184 GLY A N 1
ATOM 1454 C CA . GLY A 1 184 ? -4.947 -11.166 13.627 1.00 95.69 184 GLY A CA 1
ATOM 1455 C C . GLY A 1 184 ? -3.788 -10.694 12.737 1.00 95.69 184 GLY A C 1
ATOM 1456 O O . GLY A 1 184 ? -2.833 -11.441 12.528 1.00 95.69 184 GLY A O 1
ATOM 1457 N N . THR A 1 185 ? -3.840 -9.462 12.230 1.00 95.44 185 THR A N 1
ATOM 1458 C CA . THR A 1 185 ? -2.801 -8.870 11.381 1.00 95.44 185 THR A CA 1
ATOM 1459 C C . THR A 1 185 ? -1.699 -8.234 12.230 1.00 95.44 185 THR A C 1
ATOM 1461 O O . THR A 1 185 ? -1.956 -7.406 13.106 1.00 95.44 185 THR A O 1
ATOM 1464 N N . ARG A 1 186 ? -0.435 -8.554 11.932 1.00 93.56 186 ARG A N 1
ATOM 1465 C CA . ARG A 1 186 ? 0.735 -7.930 12.571 1.00 93.56 186 ARG A CA 1
ATOM 1466 C C . ARG A 1 186 ? 1.092 -6.610 11.893 1.00 93.56 186 ARG A C 1
ATOM 1468 O O . ARG A 1 186 ? 1.295 -6.570 10.683 1.00 93.56 186 ARG A O 1
ATOM 1475 N N . LEU A 1 187 ? 1.225 -5.546 12.680 1.00 92.00 187 LEU A N 1
ATOM 1476 C CA . LEU A 1 187 ? 1.641 -4.232 12.190 1.00 92.00 187 LEU A CA 1
ATOM 1477 C C . LEU A 1 187 ? 3.139 -4.010 12.407 1.00 92.00 187 LEU A C 1
ATOM 1479 O O . LEU A 1 187 ? 3.650 -4.180 13.515 1.00 92.00 187 LEU A O 1
ATOM 1483 N N . HIS A 1 188 ? 3.821 -3.563 11.360 1.00 88.69 188 HIS A N 1
ATOM 1484 C CA . HIS A 1 188 ? 5.211 -3.134 11.384 1.00 88.69 188 HIS A CA 1
ATOM 1485 C C . HIS A 1 188 ? 5.302 -1.694 10.886 1.00 88.69 188 HIS A C 1
ATOM 1487 O O . HIS A 1 188 ? 4.726 -1.346 9.861 1.00 88.69 188 HIS A O 1
ATOM 1493 N N . MET A 1 189 ? 6.057 -0.864 11.599 1.00 82.94 189 MET A N 1
ATOM 1494 C CA . MET A 1 189 ? 6.276 0.527 11.211 1.00 82.94 189 MET A CA 1
ATOM 1495 C C . MET A 1 189 ? 7.689 0.685 10.670 1.00 82.94 189 MET A C 1
ATOM 1497 O O . MET A 1 189 ? 8.645 0.221 11.300 1.00 82.94 189 MET A O 1
ATOM 1501 N N . THR A 1 190 ? 7.845 1.370 9.542 1.00 69.06 190 THR A N 1
ATOM 1502 C CA . THR A 1 190 ? 9.170 1.796 9.091 1.00 69.06 190 THR A CA 1
ATOM 1503 C C . THR A 1 190 ? 9.725 2.844 10.056 1.00 69.06 190 THR A C 1
ATOM 1505 O O . THR A 1 190 ? 8.986 3.554 10.750 1.00 69.06 190 THR A O 1
ATOM 1508 N N . SER A 1 191 ? 11.052 2.940 10.150 1.00 52.19 191 SER A N 1
ATOM 1509 C CA . SER A 1 191 ? 11.667 4.063 10.854 1.00 52.19 191 SER A CA 1
ATOM 1510 C C . SER A 1 191 ? 11.201 5.367 10.205 1.00 52.19 191 SER A C 1
ATOM 1512 O O . SER A 1 191 ? 11.025 5.443 8.988 1.00 52.19 191 SER A O 1
ATOM 1514 N N . ALA A 1 192 ? 10.955 6.389 11.029 1.00 40.56 192 ALA A N 1
ATOM 1515 C CA . ALA A 1 192 ? 10.676 7.716 10.505 1.00 40.56 192 ALA A CA 1
ATOM 1516 C C . ALA A 1 192 ? 11.843 8.124 9.602 1.00 40.56 192 ALA A C 1
ATOM 1518 O O . ALA A 1 192 ? 13.006 7.978 9.994 1.00 40.56 192 ALA A O 1
ATOM 1519 N N . PHE A 1 193 ? 11.521 8.612 8.406 1.00 33.47 193 PHE A N 1
ATOM 1520 C CA . PHE A 1 193 ? 12.475 9.264 7.523 1.00 33.47 193 PHE A CA 1
ATOM 1521 C C . PHE A 1 193 ? 13.316 10.234 8.369 1.00 33.47 193 PHE A C 1
ATOM 1523 O O . PHE A 1 193 ? 12.780 11.171 8.955 1.00 33.47 193 PHE A O 1
ATOM 1530 N N . HIS A 1 194 ? 14.619 9.977 8.492 1.00 28.70 194 HIS A N 1
ATOM 1531 C CA . HIS A 1 194 ? 15.588 11.003 8.858 1.00 28.70 194 HIS A CA 1
ATOM 1532 C C . HIS A 1 194 ? 15.965 11.698 7.549 1.00 28.70 194 HIS A C 1
ATOM 1534 O O . HIS A 1 194 ? 16.806 11.169 6.815 1.00 28.70 194 HIS A O 1
ATOM 1540 N N . PRO A 1 195 ? 15.390 12.864 7.209 1.00 29.98 195 PRO A N 1
ATOM 1541 C CA . PRO A 1 195 ? 16.109 13.776 6.348 1.00 29.98 195 PRO A CA 1
ATOM 1542 C C . PRO A 1 195 ? 17.355 14.183 7.139 1.00 29.98 195 PRO A C 1
ATOM 1544 O O . PRO A 1 195 ? 17.277 14.986 8.064 1.00 29.98 195 PRO A O 1
ATOM 1547 N N . GLN A 1 196 ? 18.510 13.593 6.826 1.00 29.12 196 GLN A N 1
ATOM 1548 C CA . GLN A 1 196 ? 19.789 14.166 7.234 1.00 29.12 196 GLN A CA 1
ATOM 1549 C C . GLN A 1 196 ? 19.974 15.476 6.460 1.00 29.12 196 GLN A C 1
ATOM 1551 O O . GLN A 1 196 ? 20.686 15.544 5.465 1.00 29.12 196 GLN A O 1
ATOM 1556 N N . TYR A 1 197 ? 19.276 16.518 6.899 1.00 29.92 197 TYR A N 1
ATOM 1557 C CA . TYR A 1 197 ? 19.746 17.881 6.763 1.00 29.92 197 TYR A CA 1
ATOM 1558 C C . TYR A 1 197 ? 20.639 18.108 7.980 1.00 29.92 197 TYR A C 1
ATOM 1560 O O . TYR A 1 197 ? 20.126 18.174 9.093 1.00 29.92 197 TYR A O 1
ATOM 1568 N N . ASN A 1 198 ? 21.959 18.061 7.773 1.00 29.92 198 ASN A N 1
ATOM 1569 C CA . ASN A 1 198 ? 22.971 18.887 8.448 1.00 29.92 198 ASN A CA 1
ATOM 1570 C C . ASN A 1 198 ? 24.386 18.356 8.167 1.00 29.92 198 ASN A C 1
ATOM 1572 O O . ASN A 1 198 ? 24.815 17.385 8.784 1.00 29.92 198 ASN A O 1
ATOM 1576 N N . ALA A 1 199 ? 25.090 19.026 7.248 1.00 28.03 199 ALA A N 1
ATOM 1577 C CA . ALA A 1 199 ? 26.505 19.428 7.327 1.00 28.03 199 ALA A CA 1
ATOM 1578 C C . ALA A 1 199 ? 26.915 19.996 5.945 1.00 28.03 199 ALA A C 1
ATOM 1580 O O . ALA A 1 199 ? 26.758 19.313 4.942 1.00 28.03 199 ALA A O 1
ATOM 1581 N N . GLY A 1 200 ? 27.410 21.222 5.786 1.00 27.16 200 GLY A N 1
ATOM 1582 C CA . GLY A 1 200 ? 27.796 22.193 6.795 1.00 27.16 200 GLY A CA 1
ATOM 1583 C C . GLY A 1 200 ? 27.965 23.597 6.213 1.00 27.16 200 GLY A C 1
ATOM 1584 O O . GLY A 1 200 ? 28.325 23.785 5.053 1.00 27.16 200 GLY A O 1
ATOM 1585 N N . MET A 1 201 ? 27.707 24.574 7.079 1.00 34.31 201 MET A N 1
ATOM 1586 C CA . MET A 1 201 ? 28.487 25.804 7.135 1.00 34.31 201 MET A CA 1
ATOM 1587 C C . MET A 1 201 ? 29.962 25.423 7.305 1.00 34.31 201 MET A C 1
ATOM 1589 O O . MET A 1 201 ? 30.293 24.777 8.296 1.00 34.31 201 MET A O 1
ATOM 1593 N N . GLN A 1 202 ? 30.799 25.813 6.346 1.00 32.25 202 GLN A N 1
ATOM 1594 C CA . GLN A 1 202 ? 32.181 26.277 6.517 1.00 32.25 202 GLN A CA 1
ATOM 1595 C C . GLN A 1 202 ? 32.729 26.655 5.134 1.00 32.25 202 GLN A C 1
ATOM 1597 O O . GLN A 1 202 ? 33.118 25.792 4.352 1.00 32.25 202 GLN A O 1
ATOM 1602 N N . HIS A 1 203 ? 32.662 27.943 4.808 1.00 35.47 203 HIS A N 1
ATOM 1603 C CA . HIS A 1 203 ? 33.821 28.821 4.645 1.00 35.47 203 HIS A CA 1
ATOM 1604 C C . HIS A 1 203 ? 33.348 30.271 4.752 1.00 35.47 203 HIS A C 1
ATOM 1606 O O . HIS A 1 203 ? 32.236 30.559 4.255 1.00 35.47 203 HIS A O 1
#

Radius of gyration: 20.42 Å; Cα contacts (8 Å, |Δi|>4): 230; chains: 1; bounding box: 51×46×49 Å

InterPro domains:
  IPR001584 Integrase, catalytic core [PF00665] (106-195)
  IPR001584 Integrase, catalytic core [PS50994] (92-203)
  IPR012337 Ribonuclease H-like superfamily [SSF53098] (92-199)
  IPR036397 Ribonuclease H superfamily [G3DSA:3.30.420.10] (103-201)
  IPR043128 Reverse transcriptase/Diguanylate cyclase domain [G3DSA:3.30.70.270] (1-34)
  IPR043128 Reverse transcriptase/Diguanylate cyclase domain [G3DSA:3.30.70.270] (38-102)
  IPR043502 DNA/RNA polymerase superfamily [SSF56672] (2-81)

Organism: NCBI:txid110450

pLDDT: mean 71.78, std 18.34, range [27.16, 97.69]

Solvent-accessible surface area (backbone atoms only — not comparable to full-atom values): 12523 Å² total; per-residue (Å²): 114,54,76,82,68,75,54,82,80,61,65,95,79,58,90,76,98,61,78,57,45,83,53,93,78,22,30,42,38,90,96,39,81,43,76,30,64,72,59,55,48,51,61,74,68,49,75,83,72,85,44,55,69,50,46,52,54,47,50,54,59,53,59,72,48,36,95,79,38,85,63,38,68,73,70,45,41,76,67,56,73,76,50,77,79,86,85,78,96,67,76,78,70,78,81,58,88,49,76,45,38,33,32,37,42,49,76,50,64,92,46,78,73,53,98,72,24,27,31,32,44,37,42,29,22,66,49,80,61,51,71,48,79,45,80,32,44,76,87,72,48,56,65,59,53,48,53,51,44,41,68,68,41,35,70,75,66,44,79,37,50,28,39,35,28,57,76,50,69,49,70,65,27,69,68,43,48,50,53,32,54,76,68,64,27,45,82,44,69,51,78,77,85,75,78,85,80,82,84,74,96,84,132